Protein AF-A0A1F8S9A4-F1 (afdb_monomer_lite)

Radius of gyration: 26.79 Å; chains: 1; bounding box: 78×68×75 Å

pLDDT: mean 72.37, std 18.88, range [29.75, 97.44]

Secondary structure (DSSP, 8-state):
---PPP------HHHHHHHHHHHHHHHHHHHHHHHHHHS-----PPPP----------PPPPP-------------S--TTS-----SEETTEEEE-HHHHHHHHHHS-TT--EEEEEEEEEEEPPTT--TT-TTSS-TTS-EEEEEESS-----TTS------SEEEEEE-TT----HHHHTTSTTTTPPPEEEEEEEEE-TTPPP--SS-TT---EEEEEEEEEETTEE-----EE-TT--SPPPHHHHHHHHHHHHHHH-TTPEEEEEEEEEGGGHHHH-HHHHHHHHTS---SSEEEEEEEEE----TTT-TTSPPPPEEEEEEEETTT--EEEEEE------

Structure (mmCIF, N/CA/C/O backbone):
data_AF-A0A1F8S9A4-F1
#
_entry.id   AF-A0A1F8S9A4-F1
#
loop_
_atom_site.group_PDB
_atom_site.id
_atom_site.type_symbol
_atom_site.label_atom_id
_atom_site.label_alt_id
_atom_site.label_comp_id
_atom_site.label_asym_id
_atom_site.label_entity_id
_atom_site.label_seq_id
_atom_site.pdbx_PDB_ins_code
_atom_site.Cartn_x
_atom_site.Cartn_y
_atom_site.Cartn_z
_atom_site.occupancy
_atom_site.B_iso_or_equiv
_atom_site.auth_seq_id
_atom_site.auth_comp_id
_atom_site.auth_asym_id
_atom_site.auth_atom_id
_atom_site.pdbx_PDB_model_num
ATOM 1 N N . MET A 1 1 ? 1.752 -42.597 23.709 1.00 39.00 1 MET A N 1
ATOM 2 C CA . MET A 1 1 ? 0.341 -42.557 24.143 1.00 39.00 1 MET A CA 1
ATOM 3 C C . MET A 1 1 ? -0.166 -41.166 23.802 1.00 39.00 1 MET A C 1
ATOM 5 O O . MET A 1 1 ? 0.189 -40.224 24.492 1.00 39.00 1 MET A O 1
ATOM 9 N N . ILE A 1 2 ? -0.826 -41.025 22.653 1.00 38.81 2 ILE A N 1
ATOM 10 C CA . ILE A 1 2 ? -1.344 -39.743 22.159 1.00 38.81 2 ILE A CA 1
ATOM 11 C C . ILE A 1 2 ? -2.796 -39.675 22.622 1.00 38.81 2 ILE A C 1
ATOM 13 O O . ILE A 1 2 ? -3.579 -40.565 22.300 1.00 38.81 2 ILE A O 1
ATOM 17 N N . VAL A 1 3 ? -3.117 -38.682 23.447 1.00 52.66 3 VAL A N 1
ATOM 18 C CA . VAL A 1 3 ? -4.477 -38.433 23.930 1.00 52.66 3 VAL A CA 1
ATOM 19 C C . VAL A 1 3 ? -5.103 -37.415 22.984 1.00 52.66 3 VAL A C 1
ATOM 21 O O . VAL A 1 3 ? -4.641 -36.279 22.913 1.00 52.66 3 VAL A O 1
ATOM 24 N N . GLU A 1 4 ? -6.121 -37.830 22.233 1.00 55.50 4 GLU A N 1
ATOM 25 C CA . GLU A 1 4 ? -6.930 -36.915 21.425 1.00 55.50 4 GLU A CA 1
ATOM 26 C C . GLU A 1 4 ? -7.735 -35.976 22.342 1.00 55.50 4 GLU A C 1
ATOM 28 O O . GLU A 1 4 ? -8.366 -36.443 23.298 1.00 55.50 4 GLU A O 1
ATOM 33 N N . PRO A 1 5 ? -7.748 -34.656 22.085 1.00 64.94 5 PRO A N 1
ATOM 34 C CA . PRO A 1 5 ? -8.588 -33.741 22.841 1.00 64.94 5 PRO A CA 1
ATOM 35 C C . PRO A 1 5 ? -10.062 -33.929 22.458 1.00 64.94 5 PRO A C 1
ATOM 37 O O . PRO A 1 5 ? -10.462 -33.770 21.304 1.00 64.94 5 PRO A O 1
ATOM 40 N N . VAL A 1 6 ? -10.887 -34.237 23.459 1.00 57.69 6 VAL A N 1
ATOM 41 C CA . VAL A 1 6 ? -12.346 -34.327 23.329 1.00 57.69 6 VAL A CA 1
ATOM 42 C C . VAL A 1 6 ? -12.925 -32.925 23.066 1.00 57.69 6 VAL A C 1
ATOM 44 O O . VAL A 1 6 ? -12.688 -32.016 23.866 1.00 57.69 6 VAL A O 1
ATOM 47 N N . PRO A 1 7 ? -13.723 -32.715 22.000 1.00 55.47 7 PRO A N 1
ATOM 48 C CA . PRO A 1 7 ? -14.361 -31.427 21.734 1.00 55.47 7 PRO A CA 1
ATOM 49 C C . PRO A 1 7 ? -15.400 -31.082 22.815 1.00 55.47 7 PRO A C 1
ATOM 51 O O . PRO A 1 7 ? -16.428 -31.744 22.942 1.00 55.47 7 PRO A O 1
ATOM 54 N N . THR A 1 8 ? -15.176 -30.009 23.577 1.00 53.41 8 THR A N 1
ATOM 55 C CA . THR A 1 8 ? -16.002 -29.600 24.736 1.00 53.41 8 THR A CA 1
ATOM 56 C C . THR A 1 8 ? -17.190 -28.689 24.406 1.00 53.41 8 THR A C 1
ATOM 58 O O . THR A 1 8 ? -17.742 -28.045 25.297 1.00 53.41 8 THR A O 1
ATOM 61 N N . ARG A 1 9 ? -17.653 -28.622 23.151 1.00 49.44 9 ARG A N 1
ATOM 62 C CA . ARG A 1 9 ? -18.847 -27.826 22.810 1.00 49.44 9 ARG A CA 1
ATOM 63 C C . ARG A 1 9 ? -19.949 -28.680 22.179 1.00 49.44 9 ARG A C 1
ATOM 65 O O . ARG A 1 9 ? -19.888 -28.946 20.976 1.00 49.44 9 ARG A O 1
ATOM 72 N N . PRO A 1 10 ? -20.993 -29.073 22.936 1.00 48.62 10 PRO A N 1
ATOM 73 C CA . PRO A 1 10 ? -22.187 -29.653 22.338 1.00 48.62 10 PRO A CA 1
ATOM 74 C C . PRO A 1 10 ? -22.863 -28.606 21.441 1.00 48.62 10 PRO A C 1
ATOM 76 O O . PRO A 1 10 ? -23.237 -27.517 21.879 1.00 48.62 10 PRO A O 1
ATOM 79 N N . ARG A 1 11 ? -22.993 -28.924 20.150 1.00 52.97 11 ARG A N 1
ATOM 80 C CA . ARG A 1 11 ? -23.700 -28.087 19.172 1.00 52.97 11 ARG A CA 1
ATOM 81 C C . ARG A 1 11 ? -25.190 -28.083 19.521 1.00 52.97 11 ARG A C 1
ATOM 83 O O . ARG A 1 11 ? -25.836 -29.125 19.446 1.00 52.97 11 ARG A O 1
ATOM 90 N N . SER A 1 12 ? -25.730 -26.926 19.908 1.00 68.06 12 SER A N 1
ATOM 91 C CA . SER A 1 12 ? -27.143 -26.806 20.271 1.00 68.06 12 SER A CA 1
ATOM 92 C C . SER A 1 12 ? -28.053 -27.054 19.052 1.00 68.06 12 SER A C 1
ATOM 94 O O . SER A 1 12 ? -27.775 -26.546 17.960 1.00 68.06 12 SER A O 1
ATOM 96 N N . PRO A 1 13 ? -29.159 -27.808 19.203 1.00 62.41 13 PRO A N 1
ATOM 97 C CA . PRO A 1 13 ? -30.089 -28.097 18.104 1.00 62.41 13 PRO A CA 1
ATOM 98 C C . PRO A 1 13 ? -30.750 -26.827 17.539 1.00 62.41 13 PRO A C 1
ATOM 100 O O . PRO A 1 13 ? -31.063 -26.770 16.351 1.00 62.41 13 PRO A O 1
ATOM 103 N N . LEU A 1 14 ? -30.855 -25.766 18.348 1.00 61.94 14 LEU A N 1
ATOM 104 C CA . LEU A 1 14 ? -31.360 -24.451 17.939 1.00 61.94 14 LEU A CA 1
ATOM 105 C C . LEU A 1 14 ? -30.501 -23.780 16.852 1.00 61.94 14 LEU A C 1
ATOM 107 O O . LEU A 1 14 ? -31.047 -23.131 15.963 1.00 61.94 14 LEU A O 1
ATOM 111 N N . ARG A 1 15 ? -29.173 -23.984 16.847 1.00 62.38 15 ARG A N 1
ATOM 112 C CA . ARG A 1 15 ? -28.298 -23.429 15.795 1.00 62.38 15 ARG A CA 1
ATOM 113 C C . ARG A 1 15 ? -28.451 -24.139 14.448 1.00 62.38 15 ARG A C 1
ATOM 115 O O . ARG A 1 15 ? -28.243 -23.509 13.417 1.00 62.38 15 ARG A O 1
ATOM 122 N N . ARG A 1 16 ? -28.858 -25.417 14.430 1.00 61.94 16 ARG A N 1
ATOM 123 C CA . ARG A 1 16 ? -29.192 -26.109 13.170 1.00 61.94 16 ARG A CA 1
ATOM 124 C C . ARG A 1 16 ? -30.487 -25.574 12.563 1.00 61.94 16 ARG A C 1
ATOM 126 O O . ARG A 1 16 ? -30.529 -25.385 11.356 1.00 61.94 16 ARG A O 1
ATOM 133 N N . ALA A 1 17 ? -31.501 -25.279 13.377 1.00 60.12 17 ALA A N 1
ATOM 134 C CA . ALA A 1 17 ? -32.765 -24.728 12.882 1.00 60.12 17 ALA A CA 1
ATOM 135 C C . ALA A 1 17 ? -32.599 -23.312 12.290 1.00 60.12 17 ALA A C 1
ATOM 137 O O . ALA A 1 17 ? -33.158 -23.020 11.236 1.00 60.12 17 ALA A O 1
ATOM 138 N N . ALA A 1 18 ? -31.766 -22.465 12.909 1.00 65.69 18 ALA A N 1
ATOM 139 C CA . ALA A 1 18 ? -31.484 -21.117 12.406 1.00 65.69 18 ALA A CA 1
ATOM 140 C C . ALA A 1 18 ? -30.764 -21.119 11.041 1.00 65.69 18 ALA A C 1
ATOM 142 O O . ALA A 1 18 ? -31.089 -20.310 10.174 1.00 65.69 18 ALA A O 1
ATOM 143 N N . GLY A 1 19 ? -29.842 -22.063 10.812 1.00 59.03 19 GLY A N 1
ATOM 144 C CA . GLY A 1 19 ? -29.146 -22.193 9.525 1.00 59.03 19 GLY A CA 1
ATOM 145 C C . GLY A 1 19 ? -30.066 -22.585 8.362 1.00 59.03 19 GLY A C 1
ATOM 146 O O . GLY A 1 19 ? -29.859 -22.136 7.239 1.00 59.03 19 GLY A O 1
ATOM 147 N N . TRP A 1 20 ? -31.114 -23.369 8.631 1.00 62.72 20 TRP A N 1
ATOM 148 C CA . TRP A 1 20 ? -32.097 -23.753 7.612 1.00 62.72 20 TRP A CA 1
ATOM 149 C C . TRP A 1 20 ? -33.067 -22.618 7.265 1.00 62.72 20 TRP A C 1
ATOM 151 O O . TRP A 1 20 ? -33.407 -22.457 6.095 1.00 62.72 20 TRP A O 1
ATOM 161 N N . LEU A 1 21 ? -33.466 -21.791 8.240 1.00 56.22 21 LEU A N 1
ATOM 162 C CA . LEU A 1 21 ? -34.307 -20.619 7.962 1.00 56.22 21 LEU A CA 1
ATOM 163 C C . LEU A 1 21 ? -33.571 -19.557 7.125 1.00 56.22 21 LEU A C 1
ATOM 165 O O . LEU A 1 21 ? -34.185 -18.930 6.266 1.00 56.22 21 LEU A O 1
ATOM 169 N N . GLY A 1 22 ? -32.259 -19.389 7.335 1.00 56.84 22 GLY A N 1
ATOM 170 C CA . GLY A 1 22 ? -31.441 -18.424 6.593 1.00 56.84 22 GLY A CA 1
ATOM 171 C C . GLY A 1 22 ? -31.273 -18.747 5.102 1.00 56.84 22 GLY A C 1
ATOM 172 O O . GLY A 1 22 ? -31.227 -17.832 4.286 1.00 56.84 22 GLY A O 1
ATOM 173 N N . MET A 1 23 ? -31.246 -20.030 4.713 1.00 64.56 23 MET A N 1
ATOM 174 C CA . MET A 1 23 ? -31.087 -20.419 3.299 1.00 64.56 23 MET A CA 1
ATOM 175 C C . MET A 1 23 ? -32.374 -20.310 2.466 1.00 64.56 23 MET A C 1
ATOM 177 O O . MET A 1 23 ? -32.295 -20.214 1.244 1.00 64.56 23 MET A O 1
ATOM 181 N N . ALA A 1 24 ? -33.558 -20.324 3.088 1.00 59.31 24 ALA A N 1
ATOM 182 C CA . ALA A 1 24 ? -34.833 -20.336 2.361 1.00 59.31 24 ALA A CA 1
ATOM 183 C C . ALA A 1 24 ? -35.392 -18.934 2.046 1.00 59.31 24 ALA A C 1
ATOM 185 O O . ALA A 1 24 ? -36.248 -18.798 1.174 1.00 59.31 24 ALA A O 1
ATOM 186 N N . LEU A 1 25 ? -34.914 -17.887 2.727 1.00 62.00 25 LEU A N 1
ATOM 187 C CA . LEU A 1 25 ? -35.418 -16.516 2.572 1.00 62.00 25 LEU A CA 1
ATOM 188 C C . LEU A 1 25 ? -35.063 -15.847 1.219 1.00 62.00 25 LEU A C 1
ATOM 190 O O . LEU A 1 25 ? -35.948 -15.224 0.625 1.00 62.00 25 LEU A O 1
ATOM 194 N N . PRO A 1 26 ? -33.826 -15.976 0.686 1.00 65.19 26 PRO A N 1
ATOM 195 C CA . PRO A 1 26 ? -33.425 -15.309 -0.557 1.00 65.19 26 PRO A CA 1
ATOM 196 C C . PRO A 1 26 ? -34.244 -15.695 -1.805 1.00 65.19 26 PRO A C 1
ATOM 198 O O . PRO A 1 26 ? -34.657 -14.789 -2.531 1.00 65.19 26 PRO A O 1
ATOM 201 N N . PRO A 1 27 ? -34.553 -16.984 -2.078 1.00 66.38 27 PRO A N 1
ATOM 202 C CA . PRO A 1 27 ? -35.324 -17.334 -3.271 1.00 66.38 27 PRO A CA 1
ATOM 203 C C . PRO A 1 27 ? -36.781 -16.854 -3.202 1.00 66.38 27 PRO A C 1
ATOM 205 O O . PRO A 1 27 ? -37.353 -16.510 -4.233 1.00 66.38 27 PRO A O 1
ATOM 208 N N . VAL A 1 28 ? -37.382 -16.762 -2.008 1.00 70.81 28 VAL A N 1
ATOM 209 C CA . VAL A 1 28 ? -38.769 -16.287 -1.841 1.00 70.81 28 VAL A CA 1
ATOM 210 C C . VAL A 1 28 ? -38.884 -14.787 -2.125 1.00 70.81 28 VAL A C 1
ATOM 212 O O . VAL A 1 28 ? -39.809 -14.360 -2.817 1.00 70.81 28 VAL A O 1
ATOM 215 N N . LEU A 1 29 ? -37.919 -13.987 -1.659 1.00 72.06 29 LEU A N 1
ATOM 216 C CA . LEU A 1 29 ? -37.857 -12.554 -1.963 1.00 72.06 29 LEU A CA 1
ATOM 217 C C . LEU A 1 29 ? -37.641 -12.296 -3.460 1.00 72.06 29 LEU A C 1
ATOM 219 O O . LEU A 1 29 ? -38.289 -11.420 -4.032 1.00 72.06 29 LEU A O 1
ATOM 223 N N . LEU A 1 30 ? -36.794 -13.099 -4.110 1.00 72.69 30 LEU A N 1
ATOM 224 C CA . LEU A 1 30 ? -36.511 -12.963 -5.539 1.00 72.69 30 LEU A CA 1
ATOM 225 C C . LEU A 1 30 ? -37.754 -13.246 -6.405 1.00 72.69 30 LEU A C 1
ATOM 227 O O . LEU A 1 30 ? -38.022 -12.512 -7.354 1.00 72.69 30 LEU A O 1
ATOM 231 N N . VAL A 1 31 ? -38.571 -14.241 -6.035 1.00 75.00 31 VAL A N 1
ATOM 232 C CA . VAL A 1 31 ? -39.854 -14.526 -6.709 1.00 75.00 31 VAL A CA 1
ATOM 233 C C . VAL A 1 31 ? -40.857 -13.379 -6.527 1.00 75.00 31 VAL A C 1
ATOM 235 O O . VAL A 1 31 ? -41.549 -13.017 -7.479 1.00 75.00 31 VAL A O 1
ATOM 238 N N . GLY A 1 32 ? -40.909 -12.760 -5.342 1.00 70.25 32 GLY A N 1
ATOM 239 C CA . GLY A 1 32 ? -41.792 -11.619 -5.075 1.00 70.25 32 GLY A CA 1
ATOM 240 C C . GLY A 1 32 ? -41.474 -10.385 -5.928 1.00 70.25 32 GLY A C 1
ATOM 241 O O . GLY A 1 32 ? -42.383 -9.760 -6.475 1.00 70.25 32 GLY A O 1
ATOM 242 N N . VAL A 1 33 ? -40.187 -10.064 -6.101 1.00 72.00 33 VAL A N 1
ATOM 243 C CA . VAL A 1 33 ? -39.742 -8.903 -6.894 1.00 72.00 33 VAL A CA 1
ATOM 244 C C . VAL A 1 33 ? -40.016 -9.100 -8.389 1.00 72.00 33 VAL A C 1
ATOM 246 O O . VAL A 1 33 ? -40.493 -8.181 -9.054 1.00 72.00 33 VAL A O 1
ATOM 249 N N . VAL A 1 34 ? -39.788 -10.307 -8.918 1.00 71.44 34 VAL A N 1
ATOM 250 C CA . VAL A 1 34 ? -40.064 -10.616 -10.332 1.00 71.44 34 VAL A CA 1
ATOM 251 C C . VAL A 1 34 ? -41.565 -10.565 -10.630 1.00 71.44 34 VAL A C 1
ATOM 253 O O . VAL A 1 34 ? -41.968 -10.010 -11.651 1.00 71.44 34 VAL A O 1
ATOM 256 N N . ALA A 1 35 ? -42.409 -11.068 -9.724 1.00 65.94 35 ALA A N 1
ATOM 257 C CA . ALA A 1 35 ? -43.861 -11.007 -9.887 1.00 65.94 35 ALA A CA 1
ATOM 258 C C . ALA A 1 35 ? -44.395 -9.560 -9.881 1.00 65.94 35 ALA A C 1
ATOM 260 O O . ALA A 1 35 ? -45.281 -9.229 -10.670 1.00 65.94 35 ALA A O 1
ATOM 261 N N . ALA A 1 36 ? -43.829 -8.680 -9.048 1.00 66.38 36 ALA A N 1
ATOM 262 C CA . ALA A 1 36 ? -44.219 -7.270 -8.993 1.00 66.38 36 ALA A CA 1
ATOM 263 C C . ALA A 1 36 ? -43.791 -6.476 -10.246 1.00 66.38 36 ALA A C 1
ATOM 265 O O . ALA A 1 36 ? -44.515 -5.582 -10.682 1.00 66.38 36 ALA A O 1
ATOM 266 N N . GLY A 1 37 ? -42.657 -6.825 -10.866 1.00 59.91 37 GLY A N 1
ATOM 267 C CA . GLY A 1 37 ? -42.156 -6.154 -12.073 1.00 59.91 37 GLY A CA 1
ATOM 268 C C . GLY A 1 37 ? -42.966 -6.428 -13.348 1.00 59.91 37 GLY A C 1
ATOM 269 O O . GLY A 1 37 ? -42.982 -5.596 -14.251 1.00 59.91 37 GLY A O 1
ATOM 270 N N . ILE A 1 38 ? -43.671 -7.562 -13.423 1.00 66.88 38 ILE A N 1
ATOM 271 C CA . ILE A 1 38 ? -44.448 -7.960 -14.614 1.00 66.88 38 ILE A CA 1
ATOM 272 C C . ILE A 1 38 ? -45.822 -7.263 -14.669 1.00 66.88 38 ILE A C 1
ATOM 274 O O . ILE A 1 38 ? -46.401 -7.123 -15.744 1.00 66.88 38 ILE A O 1
ATOM 278 N N . LEU A 1 39 ? -46.342 -6.780 -13.536 1.00 58.69 39 LEU A N 1
ATOM 279 C CA . LEU A 1 39 ? -47.726 -6.297 -13.425 1.00 58.69 39 LEU A CA 1
ATOM 280 C C . LEU A 1 39 ? -47.898 -4.768 -13.469 1.00 58.69 39 LEU A C 1
ATOM 282 O O . LEU A 1 39 ? -49.028 -4.295 -13.382 1.00 58.69 39 LEU A O 1
ATOM 286 N N . GLY A 1 40 ? -46.829 -3.979 -13.617 1.00 43.91 40 GLY A N 1
ATOM 287 C CA . GLY A 1 40 ? -46.904 -2.531 -13.391 1.00 43.91 40 GLY A CA 1
ATOM 288 C C . GLY A 1 40 ? -46.251 -1.649 -14.449 1.00 43.91 40 GLY A C 1
ATOM 289 O O . GLY A 1 40 ? -45.212 -1.061 -14.173 1.00 43.91 40 GLY A O 1
ATOM 290 N N . ARG A 1 41 ? -46.893 -1.452 -15.607 1.00 47.19 41 ARG A N 1
ATOM 291 C CA . ARG A 1 41 ? -46.765 -0.188 -16.362 1.00 47.19 41 ARG A CA 1
ATOM 292 C C . ARG A 1 41 ? -48.106 0.216 -16.990 1.00 47.19 41 ARG A C 1
ATOM 294 O O . ARG A 1 41 ? -48.577 -0.492 -17.879 1.00 47.19 41 ARG A O 1
ATOM 301 N N . PRO A 1 42 ? -48.716 1.340 -16.569 1.00 47.47 42 PRO A N 1
ATOM 302 C CA . PRO A 1 42 ? -49.770 1.988 -17.337 1.00 47.47 42 PRO A CA 1
ATOM 303 C C . PRO A 1 42 ? -49.161 2.664 -18.573 1.00 47.47 42 PRO A C 1
ATOM 305 O O . PRO A 1 42 ? -48.054 3.199 -18.515 1.00 47.47 42 PRO A O 1
ATOM 308 N N . ALA A 1 43 ? -49.880 2.611 -19.692 1.00 49.34 43 ALA A N 1
ATOM 309 C CA . ALA A 1 43 ? -49.519 3.293 -20.928 1.00 49.34 43 ALA A CA 1
ATOM 310 C C . ALA A 1 43 ? -49.671 4.812 -20.756 1.00 49.34 43 ALA A C 1
ATOM 312 O O . ALA A 1 43 ? -50.712 5.272 -20.292 1.00 49.34 43 ALA A O 1
ATOM 313 N N . GLU A 1 44 ? -48.640 5.568 -21.131 1.00 46.53 44 GLU A N 1
ATOM 314 C CA . GLU A 1 44 ? -48.639 7.030 -21.085 1.00 46.53 44 GLU A CA 1
ATOM 315 C C . GLU A 1 44 ? -48.802 7.603 -22.500 1.00 46.53 44 GLU A C 1
ATOM 317 O O . GLU A 1 44 ? -48.210 7.117 -23.470 1.00 46.53 44 GLU A O 1
ATOM 322 N N . ASP A 1 45 ? -49.686 8.594 -22.592 1.00 43.09 45 ASP A N 1
ATOM 323 C CA . ASP A 1 45 ? -50.272 9.146 -23.806 1.00 43.09 45 ASP A CA 1
ATOM 324 C C . ASP A 1 45 ? -49.310 9.976 -24.667 1.00 43.09 45 ASP A C 1
ATOM 326 O O . ASP A 1 45 ? -48.407 10.676 -24.211 1.00 43.09 45 ASP A O 1
ATOM 330 N N . LYS A 1 46 ? -49.589 9.933 -25.969 1.00 46.12 46 LYS A N 1
ATOM 331 C CA . LYS A 1 46 ? -48.897 10.625 -27.058 1.00 46.12 46 LYS A CA 1
ATOM 332 C C . LYS A 1 46 ? -49.554 11.983 -27.353 1.00 46.12 46 LYS A C 1
ATOM 334 O O . LYS A 1 46 ? -50.759 11.998 -27.599 1.00 46.12 46 LYS A O 1
ATOM 339 N N . PRO A 1 47 ? -48.798 13.085 -27.523 1.00 46.62 47 PRO A N 1
ATOM 340 C CA . PRO A 1 47 ? -49.284 14.255 -28.252 1.00 46.62 47 PRO A CA 1
ATOM 341 C C . PRO A 1 47 ? -48.758 14.309 -29.692 1.00 46.62 47 PRO A C 1
ATOM 343 O O . PRO A 1 47 ? -47.660 13.851 -30.016 1.00 46.62 47 PRO A O 1
ATOM 346 N N . ALA A 1 48 ? -49.589 14.879 -30.562 1.00 37.88 48 ALA A N 1
ATOM 347 C CA . ALA A 1 48 ? -49.426 14.958 -32.005 1.00 37.88 48 ALA A CA 1
ATOM 348 C C . ALA A 1 48 ? -48.812 16.289 -32.494 1.00 37.88 48 ALA A C 1
ATOM 350 O O . ALA A 1 48 ? -49.135 17.354 -31.987 1.00 37.88 48 ALA A O 1
ATOM 351 N N . ALA A 1 49 ? -47.989 16.153 -33.541 1.00 42.28 49 ALA A N 1
ATOM 352 C CA . ALA A 1 49 ? -47.848 16.958 -34.765 1.00 42.28 49 ALA A CA 1
ATOM 353 C C . ALA A 1 49 ? -47.776 18.507 -34.740 1.00 42.28 49 ALA A C 1
ATOM 355 O O . ALA A 1 49 ? -48.731 19.202 -34.413 1.00 42.28 49 ALA A O 1
ATOM 356 N N . GLY A 1 50 ? -46.698 19.020 -35.354 1.00 32.88 50 GLY A N 1
ATOM 357 C CA . GLY A 1 50 ? -46.611 20.318 -36.038 1.00 32.88 50 GLY A CA 1
ATOM 358 C C . GLY A 1 50 ? -45.580 20.238 -37.179 1.00 32.88 50 GLY A C 1
ATOM 359 O O . GLY A 1 50 ? -44.512 19.664 -36.996 1.00 32.88 50 GLY A O 1
ATOM 360 N N . ALA A 1 51 ? -45.942 20.714 -38.373 1.00 37.16 51 ALA A N 1
ATOM 361 C CA . ALA A 1 51 ? -45.431 20.280 -39.680 1.00 37.16 51 ALA A CA 1
ATOM 362 C C . ALA A 1 51 ? -44.324 21.144 -40.346 1.00 37.16 51 ALA A C 1
ATOM 364 O O . ALA A 1 51 ? -44.380 22.364 -40.267 1.00 37.16 51 ALA A O 1
ATOM 365 N N . ALA A 1 52 ? -43.451 20.447 -41.107 1.00 40.16 52 ALA A N 1
ATOM 366 C CA . ALA A 1 52 ? -42.912 20.700 -42.473 1.00 40.16 52 ALA A CA 1
ATOM 367 C C . ALA A 1 52 ? -42.036 21.957 -42.762 1.00 40.16 52 ALA A C 1
ATOM 369 O O . ALA A 1 52 ? -42.333 23.050 -42.309 1.00 40.16 52 ALA A O 1
ATOM 370 N N . THR A 1 53 ? -40.962 21.941 -43.581 1.00 38.53 53 THR A N 1
ATOM 371 C CA . THR A 1 53 ? -40.729 21.288 -44.905 1.00 38.53 53 THR A CA 1
ATOM 372 C C . THR A 1 53 ? -39.191 21.238 -45.250 1.00 38.53 53 THR A C 1
ATOM 374 O O . THR A 1 53 ? -38.404 21.513 -44.351 1.00 38.53 53 THR A O 1
ATOM 377 N N . PRO A 1 54 ? -38.685 20.850 -46.457 1.00 46.81 54 PRO A N 1
ATOM 378 C CA . PRO A 1 54 ? -37.878 19.637 -46.663 1.00 46.81 54 PRO A CA 1
ATOM 379 C C . PRO A 1 54 ? -36.428 19.870 -47.162 1.00 46.81 54 PRO A C 1
ATOM 381 O O . PRO A 1 54 ? -36.105 20.907 -47.738 1.00 46.81 54 PRO A O 1
ATOM 384 N N . GLY A 1 55 ? -35.568 18.848 -47.078 1.00 29.75 55 GLY A N 1
ATOM 385 C CA . GLY A 1 55 ? -34.305 18.862 -47.821 1.00 29.75 55 GLY A CA 1
ATOM 386 C C . GLY A 1 55 ? -33.399 17.651 -47.608 1.00 29.75 55 GLY A C 1
ATOM 387 O O . GLY A 1 55 ? -32.831 17.491 -46.539 1.00 29.75 55 GLY A O 1
ATOM 388 N N . ALA A 1 56 ? -33.215 16.893 -48.691 1.00 34.12 56 ALA A N 1
ATOM 389 C CA . ALA A 1 56 ? -32.134 15.944 -48.976 1.00 34.12 56 ALA A CA 1
ATOM 390 C C . ALA A 1 56 ? -32.098 14.599 -48.220 1.00 34.12 56 ALA A C 1
ATOM 392 O O . ALA A 1 56 ? -31.932 14.494 -47.010 1.00 34.12 56 ALA A O 1
ATOM 393 N N . ALA A 1 57 ? -32.213 13.548 -49.031 1.00 38.31 57 ALA A N 1
ATOM 394 C CA . ALA A 1 57 ? -32.151 12.147 -48.674 1.00 38.31 57 ALA A CA 1
ATOM 395 C C . ALA A 1 57 ? -30.712 11.676 -48.407 1.00 38.31 57 ALA A C 1
ATOM 397 O O . ALA A 1 57 ? -29.822 11.896 -49.226 1.00 38.31 57 ALA A O 1
ATOM 398 N N . ALA A 1 58 ? -30.532 10.929 -47.321 1.00 36.28 58 ALA A N 1
ATOM 399 C CA . ALA A 1 58 ? -29.493 9.917 -47.184 1.00 36.28 58 ALA A CA 1
ATOM 400 C C . ALA A 1 58 ? -30.053 8.781 -46.316 1.00 36.28 58 ALA A C 1
ATOM 402 O O . ALA A 1 58 ? -30.496 9.000 -45.189 1.00 36.28 58 ALA A O 1
ATOM 403 N N . SER A 1 59 ? -30.101 7.578 -46.880 1.00 34.72 59 SER A N 1
ATOM 404 C CA . SER A 1 59 ? -30.585 6.366 -46.225 1.00 34.72 59 SER A CA 1
ATOM 405 C C . SER A 1 59 ? -29.670 5.964 -45.062 1.00 34.72 59 SER A C 1
ATOM 407 O O . SER A 1 59 ? -28.476 5.756 -45.264 1.00 34.72 59 SER A O 1
ATOM 409 N N . LEU A 1 60 ? -30.239 5.797 -43.867 1.00 33.72 60 LEU A N 1
ATOM 410 C CA . LEU A 1 60 ? -29.627 5.102 -42.730 1.00 33.72 60 LEU A CA 1
ATOM 411 C C . LEU A 1 60 ? -30.224 3.686 -42.616 1.00 33.72 60 LEU A C 1
ATOM 413 O O . LEU A 1 60 ? -31.436 3.538 -42.792 1.00 33.72 60 LEU A O 1
ATOM 417 N N . PRO A 1 61 ? -29.428 2.650 -42.296 1.00 36.53 61 PRO A N 1
ATOM 418 C CA . PRO A 1 61 ? -29.948 1.364 -41.851 1.00 36.53 61 PRO A CA 1
ATOM 419 C C . PRO A 1 61 ? -30.338 1.393 -40.358 1.00 36.53 61 PRO A C 1
ATOM 421 O O . PRO A 1 61 ? -29.912 2.257 -39.594 1.00 36.53 61 PRO A O 1
ATOM 424 N N . ALA A 1 62 ? -31.193 0.442 -39.979 1.00 39.22 62 ALA A N 1
ATOM 425 C CA . ALA A 1 62 ? -31.880 0.301 -38.693 1.00 39.22 62 ALA A CA 1
ATOM 426 C C . ALA A 1 62 ? -30.963 0.185 -37.448 1.00 39.22 62 ALA A C 1
ATOM 428 O O . ALA A 1 62 ? -29.833 -0.291 -37.563 1.00 39.22 62 ALA A O 1
ATOM 429 N N . PRO A 1 63 ? -31.461 0.531 -36.239 1.00 34.91 63 PRO A N 1
ATOM 430 C CA . PRO A 1 63 ? -30.724 0.369 -34.992 1.00 34.91 63 PRO A CA 1
ATOM 431 C C . PRO A 1 63 ? -30.818 -1.080 -34.497 1.00 34.91 63 PRO A C 1
ATOM 433 O O . PRO A 1 63 ? -31.895 -1.574 -34.163 1.00 34.91 63 PRO A O 1
ATOM 436 N N . GLY A 1 64 ? -29.676 -1.759 -34.446 1.00 32.88 64 GLY A N 1
ATOM 437 C CA . GLY A 1 64 ? -29.515 -3.056 -33.800 1.00 32.88 64 GLY A CA 1
ATOM 438 C C . GLY A 1 64 ? -28.649 -2.925 -32.551 1.00 32.88 64 GLY A C 1
ATOM 439 O O . GLY A 1 64 ? -27.508 -2.499 -32.655 1.00 32.88 64 GLY A O 1
ATOM 440 N N . ALA A 1 65 ? -29.232 -3.323 -31.419 1.00 32.22 65 ALA A N 1
ATOM 441 C CA . ALA A 1 65 ? -28.619 -3.769 -30.166 1.00 32.22 65 ALA A CA 1
ATOM 442 C C . ALA A 1 65 ? -27.592 -2.860 -29.454 1.00 32.22 65 ALA A C 1
ATOM 444 O O . ALA A 1 65 ? -26.480 -2.620 -29.912 1.00 32.22 65 ALA A O 1
ATOM 445 N N . SER A 1 66 ? -27.970 -2.467 -28.233 1.00 42.12 66 SER A N 1
ATOM 446 C CA . SER A 1 66 ? -27.073 -2.044 -27.159 1.00 42.12 66 SER A CA 1
ATOM 447 C C . SER A 1 66 ? -25.888 -2.995 -26.998 1.00 42.12 66 SER A C 1
ATOM 449 O O . SER A 1 66 ? -26.073 -4.184 -26.744 1.00 42.12 66 SER A O 1
ATOM 451 N N . THR A 1 67 ? -24.689 -2.424 -27.023 1.00 31.47 67 THR A N 1
ATOM 452 C CA . THR A 1 67 ? -23.497 -2.986 -26.383 1.00 31.47 67 THR A CA 1
ATOM 453 C C . THR A 1 67 ? -23.020 -1.975 -25.348 1.00 31.47 67 THR A C 1
ATOM 455 O O . THR A 1 67 ? -22.974 -0.775 -25.617 1.00 31.47 67 THR A O 1
ATOM 458 N N . GLU A 1 68 ? -22.763 -2.482 -24.149 1.00 37.56 68 GLU A N 1
ATOM 459 C CA . GLU A 1 68 ? -22.290 -1.782 -22.956 1.00 37.56 68 GLU A CA 1
ATOM 460 C C . GLU A 1 68 ? -20.996 -0.980 -23.208 1.00 37.56 68 GLU A C 1
ATOM 462 O O . GLU A 1 68 ? -20.234 -1.308 -24.124 1.00 37.56 68 GLU A O 1
ATOM 467 N N . PRO A 1 69 ? -20.709 0.067 -22.410 1.00 31.89 69 PRO A N 1
ATOM 468 C CA . PRO A 1 69 ? -19.482 0.835 -22.560 1.00 31.89 69 PRO A CA 1
ATOM 469 C C . PRO A 1 69 ? -18.273 -0.008 -22.135 1.00 31.89 69 PRO A C 1
ATOM 471 O O . PRO A 1 69 ? -18.064 -0.289 -20.957 1.00 31.89 69 PRO A O 1
ATOM 474 N N . ILE A 1 70 ? -17.454 -0.390 -23.114 1.00 36.75 70 ILE A N 1
ATOM 475 C CA . ILE A 1 70 ? -16.113 -0.928 -22.891 1.00 36.75 70 ILE A CA 1
ATOM 476 C C . ILE A 1 70 ? -15.255 0.212 -22.335 1.00 36.75 70 ILE A C 1
ATOM 478 O O . ILE A 1 70 ? -15.063 1.231 -22.999 1.00 36.75 70 ILE A O 1
ATOM 482 N N . ALA A 1 71 ? -14.739 0.037 -21.119 1.00 36.59 71 ALA A N 1
ATOM 483 C CA . ALA A 1 71 ? -13.711 0.901 -20.560 1.00 36.59 71 ALA A CA 1
ATOM 484 C C . ALA A 1 71 ? -12.477 0.873 -21.476 1.00 36.59 71 ALA A C 1
ATOM 486 O O . ALA A 1 71 ? -11.809 -0.151 -21.621 1.00 36.59 71 ALA A O 1
ATOM 487 N N . THR A 1 72 ? -12.184 1.998 -22.120 1.00 32.59 72 THR A N 1
ATOM 488 C CA . THR A 1 72 ? -10.964 2.206 -22.901 1.00 32.59 72 THR A CA 1
ATOM 489 C C . THR A 1 72 ? -9.748 2.140 -21.982 1.00 32.59 72 THR A C 1
ATOM 491 O O . THR A 1 72 ? -9.499 3.050 -21.197 1.00 32.59 72 THR A O 1
ATOM 494 N N . THR A 1 73 ? -8.988 1.048 -22.075 1.00 42.62 73 THR A N 1
ATOM 495 C CA . THR A 1 73 ? -7.636 0.940 -21.517 1.00 42.62 73 THR A CA 1
ATOM 496 C C . THR A 1 73 ? -6.692 1.743 -22.414 1.00 42.62 73 THR A C 1
ATOM 498 O O . THR A 1 73 ? -6.362 1.314 -23.517 1.00 42.62 73 THR A O 1
ATOM 501 N N . GLU A 1 74 ? -6.305 2.940 -21.982 1.00 40.19 74 GLU A N 1
ATOM 502 C CA . GLU A 1 74 ? -5.312 3.762 -22.680 1.00 40.19 74 GLU A CA 1
ATOM 503 C C . GLU A 1 74 ? -3.906 3.206 -22.392 1.00 40.19 74 GLU A C 1
ATOM 505 O O . GLU A 1 74 ? -3.533 3.003 -21.234 1.00 40.19 74 GLU A O 1
ATOM 510 N N . ALA A 1 75 ? -3.154 2.885 -23.448 1.00 40.38 75 ALA A N 1
ATOM 511 C CA . ALA A 1 75 ? -1.864 2.208 -23.354 1.00 40.38 75 ALA A CA 1
ATOM 512 C C . ALA A 1 75 ? -0.821 3.063 -22.610 1.00 40.38 75 ALA A C 1
ATOM 514 O O . ALA A 1 75 ? -0.598 4.226 -22.945 1.00 40.38 75 ALA A O 1
ATOM 515 N N . GLY A 1 76 ? -0.186 2.461 -21.599 1.00 46.47 76 GLY A N 1
ATOM 516 C CA . GLY A 1 76 ? 0.867 3.073 -20.791 1.00 46.47 76 GLY A CA 1
ATOM 517 C C . GLY A 1 76 ? 2.209 3.235 -21.487 1.00 46.47 76 GLY A C 1
ATOM 518 O O . GLY A 1 76 ? 2.312 2.961 -22.684 1.00 46.47 76 GLY A O 1
ATOM 519 N N . PRO A 1 77 ? 3.235 3.730 -20.760 1.00 46.31 77 PRO A N 1
ATOM 520 C CA . PRO A 1 77 ? 4.574 3.916 -21.309 1.00 46.31 77 PRO A CA 1
ATOM 521 C C . PRO A 1 77 ? 5.001 2.640 -22.035 1.00 46.31 77 PRO A C 1
ATOM 523 O O . PRO A 1 77 ? 5.090 1.566 -21.438 1.00 46.31 77 PRO A O 1
ATOM 526 N N . ALA A 1 78 ? 5.169 2.761 -23.353 1.00 43.53 78 ALA A N 1
ATOM 527 C CA . ALA A 1 78 ? 5.363 1.625 -24.233 1.00 43.53 78 ALA A CA 1
ATOM 528 C C . ALA A 1 78 ? 6.667 0.906 -23.873 1.00 43.53 78 ALA A C 1
ATOM 530 O O . ALA A 1 78 ? 7.750 1.489 -23.943 1.00 43.53 78 ALA A O 1
ATOM 531 N N . ALA A 1 79 ? 6.562 -0.372 -23.510 1.00 47.22 79 ALA A N 1
ATOM 532 C CA . ALA A 1 79 ? 7.714 -1.253 -23.444 1.00 47.22 79 ALA A CA 1
ATOM 533 C C . ALA A 1 79 ? 8.265 -1.398 -24.868 1.00 47.22 79 ALA A C 1
ATOM 535 O O . ALA A 1 79 ? 7.617 -1.991 -25.729 1.00 47.22 79 ALA A O 1
ATOM 536 N N . ALA A 1 80 ? 9.445 -0.835 -25.123 1.00 47.72 80 ALA A N 1
ATOM 537 C CA . ALA A 1 80 ? 10.068 -0.868 -26.444 1.00 47.72 80 ALA A CA 1
ATOM 538 C C . ALA A 1 80 ? 10.395 -2.297 -26.935 1.00 47.72 80 ALA A C 1
ATOM 540 O O . ALA A 1 80 ? 10.601 -2.474 -28.126 1.00 47.72 80 ALA A O 1
ATOM 541 N N . ASP A 1 81 ? 10.366 -3.314 -26.064 1.00 53.34 81 ASP A N 1
ATOM 542 C CA . ASP A 1 81 ? 10.811 -4.679 -26.374 1.00 53.34 81 ASP A CA 1
ATOM 543 C C . ASP A 1 81 ? 9.944 -5.761 -25.695 1.00 53.34 81 ASP A C 1
ATOM 545 O O . ASP A 1 81 ? 10.412 -6.499 -24.831 1.00 53.34 81 ASP A O 1
ATOM 549 N N . GLY A 1 82 ? 8.651 -5.855 -26.032 1.00 63.22 82 GLY A N 1
ATOM 550 C CA . GLY A 1 82 ? 7.812 -7.007 -25.638 1.00 63.22 82 GLY A CA 1
ATOM 551 C C . GLY A 1 82 ? 7.615 -7.223 -24.126 1.00 63.22 82 GLY A C 1
ATOM 552 O O . GLY A 1 82 ? 7.222 -8.311 -23.710 1.00 63.22 82 GLY A O 1
ATOM 553 N N . GLY A 1 83 ? 7.898 -6.207 -23.306 1.00 68.06 83 GLY A N 1
ATOM 554 C CA . GLY A 1 83 ? 7.662 -6.220 -21.863 1.00 68.06 83 GLY A CA 1
ATOM 555 C C . GLY A 1 83 ? 6.170 -6.165 -21.492 1.00 68.06 83 GLY A C 1
ATOM 556 O O . GLY A 1 83 ? 5.314 -5.988 -22.363 1.00 68.06 83 GLY A O 1
ATOM 557 N N . PRO A 1 84 ? 5.837 -6.298 -20.197 1.00 80.31 84 PRO A N 1
ATOM 558 C CA . PRO A 1 84 ? 4.464 -6.211 -19.722 1.00 80.31 84 PRO A CA 1
ATOM 559 C C . PRO A 1 84 ? 3.874 -4.829 -20.021 1.00 80.31 84 PRO A C 1
ATOM 561 O O . PRO A 1 84 ? 4.538 -3.800 -19.878 1.00 80.31 84 PRO A O 1
ATOM 564 N N . ALA A 1 85 ? 2.598 -4.807 -20.403 1.00 87.69 85 ALA A N 1
ATOM 565 C CA . ALA A 1 85 ? 1.843 -3.573 -20.560 1.00 87.69 85 ALA A CA 1
ATOM 566 C C . ALA A 1 85 ? 1.474 -3.024 -19.174 1.00 87.69 85 ALA A C 1
ATOM 568 O O . ALA A 1 85 ? 0.477 -3.428 -18.574 1.00 87.69 85 ALA A O 1
ATOM 569 N N . TRP A 1 86 ? 2.308 -2.128 -18.649 1.00 92.19 86 TRP A N 1
ATOM 570 C CA . TRP A 1 86 ? 2.040 -1.444 -17.387 1.00 92.19 86 TRP A CA 1
ATOM 571 C C . TRP A 1 86 ? 0.783 -0.572 -17.492 1.00 92.19 86 TRP A C 1
ATOM 573 O O . TRP A 1 86 ? 0.587 0.090 -18.519 1.00 92.19 86 TRP A O 1
ATOM 583 N N . PRO A 1 87 ? -0.049 -0.496 -16.439 1.00 94.62 87 PRO A N 1
ATOM 584 C CA . PRO A 1 87 ? -1.102 0.508 -16.394 1.00 94.62 87 PRO A CA 1
ATOM 585 C C . PRO A 1 87 ? -0.491 1.920 -16.363 1.00 94.62 87 PRO A C 1
ATOM 587 O O . PRO A 1 87 ? 0.587 2.132 -15.809 1.00 94.62 87 PRO A O 1
ATOM 590 N N . THR A 1 88 ? -1.186 2.904 -16.939 1.00 92.50 88 THR A N 1
ATOM 591 C CA . THR A 1 88 ? -0.822 4.334 -16.844 1.00 92.50 88 THR A CA 1
ATOM 592 C C . THR A 1 88 ? -1.079 4.912 -15.457 1.00 92.50 88 THR A C 1
ATOM 594 O O . THR A 1 88 ? -0.392 5.844 -15.035 1.00 92.50 88 THR A O 1
ATOM 597 N N . VAL A 1 89 ? -2.081 4.372 -14.762 1.00 91.38 89 VAL A N 1
ATOM 598 C CA . VAL A 1 89 ? -2.565 4.833 -13.462 1.00 91.38 89 VAL A CA 1
ATOM 599 C C . VAL A 1 89 ? -2.764 3.632 -12.541 1.00 91.38 89 VAL A C 1
ATOM 601 O O . VAL A 1 89 ? -3.320 2.615 -12.952 1.00 91.38 89 VAL A O 1
ATOM 604 N N . ALA A 1 90 ? -2.327 3.754 -11.291 1.00 92.00 90 ALA A N 1
ATOM 605 C CA . ALA A 1 90 ? -2.571 2.784 -10.230 1.00 92.00 90 ALA A CA 1
ATOM 606 C C . ALA A 1 90 ? -2.790 3.530 -8.910 1.00 92.00 90 ALA A C 1
ATOM 608 O O . ALA A 1 90 ? -2.021 4.437 -8.600 1.00 92.00 90 ALA A O 1
ATOM 609 N N . ALA A 1 91 ? -3.827 3.160 -8.150 1.00 88.81 91 ALA A N 1
ATOM 610 C CA . ALA A 1 91 ? -4.223 3.866 -6.924 1.00 88.81 91 ALA A CA 1
ATOM 611 C C . ALA A 1 91 ? -4.395 5.387 -7.123 1.00 88.81 91 ALA A C 1
ATOM 613 O O . ALA A 1 91 ? -3.907 6.182 -6.324 1.00 88.81 91 ALA A O 1
ATOM 614 N N . ASP A 1 92 ? -5.003 5.782 -8.249 1.00 87.38 92 ASP A N 1
ATOM 615 C CA . ASP A 1 92 ? -5.175 7.183 -8.672 1.00 87.38 92 ASP A CA 1
ATOM 616 C C . ASP A 1 92 ? -3.862 7.976 -8.850 1.00 87.38 92 ASP A C 1
ATOM 618 O O . ASP A 1 92 ? -3.856 9.200 -8.986 1.00 87.38 92 ASP A O 1
ATOM 622 N N . LEU A 1 93 ? -2.724 7.281 -8.910 1.00 89.06 93 LEU A N 1
ATOM 623 C CA . LEU A 1 93 ? -1.410 7.854 -9.164 1.00 89.06 93 LEU A CA 1
ATOM 624 C C . LEU A 1 93 ? -0.928 7.486 -10.563 1.00 89.06 93 LEU A C 1
ATOM 626 O O . LEU A 1 93 ? -1.026 6.339 -10.994 1.00 89.06 93 LEU A O 1
ATOM 630 N N . ALA A 1 94 ? -0.321 8.452 -11.251 1.00 91.44 94 ALA A N 1
ATOM 631 C CA . ALA A 1 94 ? 0.397 8.176 -12.489 1.00 91.44 94 ALA A CA 1
ATOM 632 C C . ALA A 1 94 ? 1.570 7.222 -12.217 1.00 91.44 94 ALA A C 1
ATOM 634 O O . ALA A 1 94 ? 2.436 7.525 -11.389 1.00 91.44 94 ALA A O 1
ATOM 635 N N . VAL A 1 95 ? 1.610 6.109 -12.947 1.00 94.44 95 VAL A N 1
ATOM 636 C CA . VAL A 1 95 ? 2.651 5.087 -12.826 1.00 94.44 95 VAL A CA 1
ATOM 637 C C . VAL A 1 95 ? 3.959 5.607 -13.415 1.00 94.44 95 VAL A C 1
ATOM 639 O O . VAL A 1 95 ? 3.999 6.169 -14.512 1.00 94.44 95 VAL A O 1
ATOM 642 N N . ARG A 1 96 ? 5.043 5.450 -12.656 1.00 95.31 96 ARG A N 1
ATOM 643 C CA . ARG A 1 96 ? 6.397 5.896 -12.998 1.00 95.31 96 ARG A CA 1
ATOM 644 C C . ARG A 1 96 ? 7.323 4.710 -13.202 1.00 95.31 96 ARG A C 1
ATOM 646 O O . ARG A 1 96 ? 7.134 3.668 -12.584 1.00 95.31 96 ARG A O 1
ATOM 653 N N . SER A 1 97 ? 8.345 4.894 -14.027 1.00 94.25 97 SER A N 1
ATOM 654 C CA . SER A 1 97 ? 9.474 3.965 -14.085 1.00 94.25 97 SER A CA 1
ATOM 655 C C . SER A 1 97 ? 10.299 4.021 -12.792 1.00 94.25 97 SER A C 1
ATOM 657 O O . SER A 1 97 ? 10.218 4.993 -12.027 1.00 94.25 97 SER A O 1
ATOM 659 N N . VAL A 1 98 ? 11.136 3.009 -12.552 1.00 93.06 98 VAL A N 1
ATOM 660 C CA . VAL A 1 98 ? 12.100 3.007 -11.437 1.00 93.06 98 VAL A CA 1
ATOM 661 C C . VAL A 1 98 ? 13.052 4.197 -11.563 1.00 93.06 98 VAL A C 1
ATOM 663 O O . VAL A 1 98 ? 13.335 4.892 -10.583 1.00 93.06 98 VAL A O 1
ATOM 666 N N . THR A 1 99 ? 13.497 4.474 -12.785 1.00 91.00 99 THR A N 1
ATOM 667 C CA . THR A 1 99 ? 14.363 5.609 -13.110 1.00 91.00 99 THR A CA 1
ATOM 668 C C . THR A 1 99 ? 13.693 6.943 -12.775 1.00 91.00 99 THR A C 1
ATOM 670 O O . THR A 1 99 ? 14.275 7.754 -12.050 1.00 91.00 99 THR A O 1
ATOM 673 N N . ASP A 1 100 ? 12.453 7.161 -13.221 1.00 92.19 100 ASP A N 1
ATOM 674 C CA . ASP A 1 100 ? 11.709 8.392 -12.932 1.00 92.19 100 ASP A CA 1
ATOM 675 C C . ASP A 1 100 ? 11.458 8.568 -11.434 1.00 92.19 100 ASP A C 1
ATOM 677 O O . ASP A 1 100 ? 11.594 9.677 -10.915 1.00 92.19 100 ASP A O 1
ATOM 681 N N . ALA A 1 101 ? 11.132 7.489 -10.716 1.00 91.94 101 ALA A N 1
ATOM 682 C CA . ALA A 1 101 ? 10.923 7.528 -9.271 1.00 91.94 101 ALA A CA 1
ATOM 683 C C . ALA A 1 101 ? 12.183 8.003 -8.525 1.00 91.94 101 ALA A C 1
ATOM 685 O O . ALA A 1 101 ? 12.098 8.851 -7.632 1.00 91.94 101 ALA A O 1
ATOM 686 N N . LEU A 1 102 ? 13.366 7.530 -8.932 1.00 88.69 102 LEU A N 1
ATOM 687 C CA . LEU A 1 102 ? 14.644 7.978 -8.374 1.00 88.69 102 LEU A CA 1
ATOM 688 C C . LEU A 1 102 ? 14.958 9.442 -8.721 1.00 88.69 102 LEU A C 1
ATOM 690 O O . LEU A 1 102 ? 15.456 10.179 -7.864 1.00 88.69 102 LEU A O 1
ATOM 694 N N . VAL A 1 103 ? 14.629 9.897 -9.936 1.00 88.38 103 VAL A N 1
ATOM 695 C CA . VAL A 1 103 ? 14.751 11.318 -10.305 1.00 88.38 103 VAL A CA 1
ATOM 696 C C . VAL A 1 103 ? 13.814 12.178 -9.458 1.00 88.38 103 VAL A C 1
ATOM 698 O O . VAL A 1 103 ? 14.246 13.209 -8.940 1.00 88.38 103 VAL A O 1
ATOM 701 N N . ILE A 1 104 ? 12.560 11.763 -9.265 1.00 87.50 104 ILE A N 1
ATOM 702 C CA . ILE A 1 104 ? 11.594 12.470 -8.414 1.00 87.50 104 ILE A CA 1
ATOM 703 C C . ILE A 1 104 ? 12.126 12.571 -6.986 1.00 87.50 104 ILE A C 1
ATOM 705 O O . ILE A 1 104 ? 12.190 13.678 -6.460 1.00 87.50 104 ILE A O 1
ATOM 709 N N . ARG A 1 105 ? 12.594 11.468 -6.390 1.00 86.31 105 ARG A N 1
ATOM 710 C CA . ARG A 1 105 ? 13.208 11.472 -5.051 1.00 86.31 105 ARG A CA 1
ATOM 711 C C . ARG A 1 105 ? 14.350 12.482 -4.933 1.00 86.31 105 ARG A C 1
ATOM 713 O O . ARG A 1 105 ? 14.468 13.148 -3.916 1.00 86.31 105 ARG A O 1
ATOM 720 N N . SER A 1 106 ? 15.187 12.609 -5.964 1.00 82.69 106 SER A N 1
ATOM 721 C CA . SER A 1 106 ? 16.323 13.544 -5.948 1.00 82.69 106 SER A CA 1
ATOM 722 C C . SER A 1 106 ? 15.928 15.023 -5.995 1.00 82.69 106 SER A C 1
ATOM 724 O O . SER A 1 106 ? 16.748 15.881 -5.676 1.00 82.69 106 SER A O 1
ATOM 726 N N . ARG A 1 107 ? 14.692 15.329 -6.409 1.00 81.06 107 ARG A N 1
ATOM 727 C CA . ARG A 1 107 ? 14.197 16.699 -6.623 1.00 81.06 107 ARG A CA 1
ATOM 728 C C . ARG A 1 107 ? 13.067 17.104 -5.676 1.00 81.06 107 ARG A C 1
ATOM 730 O O . ARG A 1 107 ? 12.835 18.296 -5.507 1.00 81.06 107 ARG A O 1
ATOM 737 N N . ALA A 1 108 ? 12.323 16.143 -5.135 1.00 67.19 108 ALA A N 1
ATOM 738 C CA . ALA A 1 108 ? 11.089 16.359 -4.386 1.00 67.19 108 ALA A CA 1
ATOM 739 C C . ALA A 1 108 ? 11.256 16.060 -2.890 1.00 67.19 108 ALA A C 1
ATOM 741 O O . ALA A 1 108 ? 12.230 15.441 -2.466 1.00 67.19 108 ALA A O 1
ATOM 742 N N . ALA A 1 109 ? 10.267 16.476 -2.092 1.00 66.75 109 ALA A N 1
ATOM 743 C CA . ALA A 1 109 ? 10.158 16.038 -0.707 1.00 66.75 109 ALA A CA 1
ATOM 744 C C . ALA A 1 109 ? 9.992 14.501 -0.658 1.00 66.75 109 ALA A C 1
ATOM 746 O O . ALA A 1 109 ? 9.184 13.962 -1.422 1.00 66.75 109 ALA A O 1
ATOM 747 N N . PRO A 1 110 ? 10.727 13.798 0.220 1.00 65.81 110 PRO A N 1
ATOM 748 C CA . PRO A 1 110 ? 10.735 12.333 0.291 1.00 65.81 110 PRO A CA 1
ATOM 749 C C . PRO A 1 110 ? 9.357 11.722 0.597 1.00 65.81 110 PRO A C 1
ATOM 751 O O . PRO A 1 110 ? 9.068 10.609 0.170 1.00 65.81 110 PRO A O 1
ATOM 754 N N . ASP A 1 111 ? 8.472 12.484 1.242 1.00 69.31 111 ASP A N 1
ATOM 755 C CA . ASP A 1 111 ? 7.175 12.014 1.739 1.00 69.31 111 ASP A CA 1
ATOM 756 C C . ASP A 1 111 ? 6.055 11.964 0.683 1.00 69.31 111 ASP A C 1
ATOM 758 O O . ASP A 1 111 ? 4.885 11.783 1.024 1.00 69.31 111 ASP A O 1
ATOM 762 N N . ARG A 1 112 ? 6.375 12.148 -0.602 1.00 84.44 112 ARG A N 1
ATOM 763 C CA . ARG A 1 112 ? 5.379 12.080 -1.676 1.00 84.44 112 ARG A CA 1
ATOM 764 C C . ARG A 1 112 ? 5.077 10.629 -2.051 1.00 84.44 112 ARG A C 1
ATOM 766 O O . ARG A 1 112 ? 5.989 9.884 -2.402 1.00 84.44 112 ARG A O 1
ATOM 773 N N . GLU A 1 113 ? 3.790 10.288 -2.087 1.00 90.12 113 GLU A N 1
ATOM 774 C CA . GLU A 1 113 ? 3.331 8.999 -2.605 1.00 90.12 113 GLU A CA 1
ATOM 775 C C . GLU A 1 113 ? 3.561 8.880 -4.122 1.00 90.12 113 GLU A C 1
ATOM 777 O O . GLU A 1 113 ? 3.308 9.822 -4.886 1.00 90.12 113 GLU A O 1
ATOM 782 N N . LEU A 1 114 ? 4.024 7.713 -4.562 1.00 93.19 114 LEU A N 1
ATOM 783 C CA . LEU A 1 114 ? 4.324 7.364 -5.945 1.00 93.19 114 LEU A CA 1
ATOM 784 C C . LEU A 1 114 ? 3.785 5.968 -6.265 1.00 93.19 114 LEU A C 1
ATOM 786 O O . LEU A 1 114 ? 3.902 5.063 -5.446 1.00 93.19 114 LEU A O 1
ATOM 790 N N . ALA A 1 115 ? 3.291 5.785 -7.491 1.00 95.50 115 ALA A N 1
ATOM 791 C CA . ALA A 1 115 ? 3.121 4.469 -8.098 1.00 95.50 115 ALA A CA 1
ATOM 792 C C . ALA A 1 115 ? 4.321 4.184 -9.009 1.00 95.50 115 ALA A C 1
ATOM 794 O O . ALA A 1 115 ? 4.614 4.975 -9.908 1.00 95.50 115 ALA A O 1
ATOM 795 N N . VAL A 1 116 ? 5.027 3.077 -8.782 1.00 96.94 116 VAL A N 1
ATOM 796 C CA . VAL A 1 116 ? 6.269 2.732 -9.483 1.00 96.94 116 VAL A CA 1
ATOM 797 C C . VAL A 1 116 ? 6.167 1.341 -10.095 1.00 96.94 116 VAL A C 1
ATOM 799 O O . VAL A 1 116 ? 5.983 0.357 -9.380 1.00 96.94 116 VAL A O 1
ATOM 802 N N . ALA A 1 117 ? 6.297 1.270 -11.417 1.00 97.19 117 ALA A N 1
ATOM 803 C CA . ALA A 1 117 ? 6.389 0.037 -12.180 1.00 97.19 117 ALA A CA 1
ATOM 804 C C . ALA A 1 117 ? 7.831 -0.472 -12.225 1.00 97.19 117 ALA A C 1
ATOM 806 O O . ALA A 1 117 ? 8.774 0.304 -12.391 1.00 97.19 117 ALA A O 1
ATOM 807 N N . GLY A 1 118 ? 7.991 -1.785 -12.116 1.00 95.25 118 GLY A N 1
ATOM 808 C CA . GLY A 1 118 ? 9.282 -2.441 -12.264 1.00 95.25 118 GLY A CA 1
ATOM 809 C C . GLY A 1 118 ? 9.195 -3.942 -12.041 1.00 95.25 118 GLY A C 1
ATOM 810 O O . GLY A 1 118 ? 8.129 -4.500 -11.785 1.00 95.25 118 GLY A O 1
ATOM 811 N N . TYR A 1 119 ? 10.341 -4.599 -12.120 1.00 93.81 119 TYR A N 1
ATOM 812 C CA . TYR A 1 119 ? 10.472 -6.025 -11.864 1.00 93.81 119 TYR A CA 1
ATOM 813 C C . TYR A 1 119 ? 10.963 -6.218 -10.433 1.00 93.81 119 TYR A C 1
ATOM 815 O O . TYR A 1 119 ? 12.033 -5.732 -10.064 1.00 93.81 119 TYR A O 1
ATOM 823 N N . LEU A 1 120 ? 10.152 -6.876 -9.611 1.00 92.88 120 LEU A N 1
ATOM 824 C CA . LEU A 1 120 ? 10.410 -7.112 -8.199 1.00 92.88 120 LEU A CA 1
ATOM 825 C C . LEU A 1 120 ? 10.964 -8.515 -7.989 1.00 92.88 120 LEU A C 1
ATOM 827 O O . LEU A 1 120 ? 10.399 -9.496 -8.462 1.00 92.88 120 LEU A O 1
ATOM 831 N N . GLY A 1 121 ? 12.035 -8.622 -7.216 1.00 87.00 121 GLY A N 1
ATOM 832 C CA . GLY A 1 121 ? 12.591 -9.911 -6.828 1.00 87.00 121 GLY A CA 1
ATOM 833 C C . GLY A 1 121 ? 13.385 -9.844 -5.532 1.00 87.00 121 GLY A C 1
ATOM 834 O O . GLY A 1 121 ? 13.487 -8.790 -4.903 1.00 87.00 121 GLY A O 1
ATOM 835 N N . VAL A 1 122 ? 13.912 -11.008 -5.142 1.00 71.94 122 VAL A N 1
ATOM 836 C CA . VAL A 1 122 ? 14.622 -11.295 -3.884 1.00 71.94 122 VAL A CA 1
ATOM 837 C C . VAL A 1 122 ? 13.963 -10.620 -2.682 1.00 71.94 122 VAL A C 1
ATOM 839 O O . VAL A 1 122 ? 14.488 -9.666 -2.109 1.00 71.94 122 VAL A O 1
ATOM 842 N N . LEU A 1 123 ? 12.798 -11.151 -2.305 1.00 74.25 123 LEU A N 1
ATOM 843 C CA . LEU A 1 123 ? 12.174 -10.861 -1.023 1.00 74.25 123 LEU A CA 1
ATOM 844 C C . LEU A 1 123 ? 12.899 -11.610 0.103 1.00 74.25 123 LEU A C 1
ATOM 846 O O . LEU A 1 123 ? 12.901 -12.839 0.116 1.00 74.25 123 LEU A O 1
ATOM 850 N N . THR A 1 124 ? 13.474 -10.892 1.063 1.00 73.19 124 THR A N 1
ATOM 851 C CA . THR A 1 124 ? 14.039 -11.490 2.282 1.00 73.19 124 THR A CA 1
ATOM 852 C C . THR A 1 124 ? 13.226 -11.011 3.488 1.00 73.19 124 THR A C 1
ATOM 854 O O . THR A 1 124 ? 13.094 -9.793 3.673 1.00 73.19 124 THR A O 1
ATOM 857 N N . PRO A 1 125 ? 12.648 -11.913 4.304 1.00 68.12 125 PRO A N 1
ATOM 858 C CA . PRO A 1 125 ? 12.093 -11.523 5.595 1.00 68.12 125 PRO A CA 1
ATOM 859 C C . PRO A 1 125 ? 13.238 -11.123 6.550 1.00 68.12 125 PRO A C 1
ATOM 861 O O . PRO A 1 125 ? 14.338 -11.668 6.444 1.00 68.12 125 PRO A O 1
ATOM 864 N N . PRO A 1 126 ? 13.034 -10.174 7.478 1.00 66.81 126 PRO A N 1
ATOM 865 C CA . PRO A 1 126 ? 14.016 -9.857 8.501 1.00 66.81 126 PRO A CA 1
ATOM 866 C C . PRO A 1 126 ? 14.202 -11.040 9.456 1.00 66.81 126 PRO A C 1
ATOM 868 O O . PRO A 1 126 ? 13.333 -11.907 9.598 1.00 66.81 126 PRO A O 1
ATOM 871 N N . GLU A 1 127 ? 15.336 -11.034 10.154 1.00 61.91 127 GLU A N 1
ATOM 872 C CA . GLU A 1 127 ? 15.599 -11.954 11.259 1.00 61.91 127 GLU A CA 1
ATOM 873 C C . GLU A 1 127 ? 14.468 -11.856 12.300 1.00 61.91 127 GLU A C 1
ATOM 875 O O . GLU A 1 127 ? 14.113 -10.763 12.742 1.00 61.91 127 GLU A O 1
ATOM 880 N N . GLY A 1 128 ? 13.875 -12.996 12.671 1.00 63.41 128 GLY A N 1
ATOM 881 C CA . GLY A 1 128 ? 12.807 -13.070 13.678 1.00 63.41 128 GLY A CA 1
ATOM 882 C C . GLY A 1 128 ? 11.379 -13.227 13.142 1.00 63.41 128 GLY A C 1
ATOM 883 O O . GLY A 1 128 ? 10.464 -13.385 13.946 1.00 63.41 128 GLY A O 1
ATOM 884 N N . CYS A 1 129 ? 11.162 -13.250 11.821 1.00 71.19 129 CYS A N 1
ATOM 885 C CA . CYS A 1 129 ? 9.877 -13.695 11.269 1.00 71.19 129 CYS A CA 1
ATOM 886 C C . CYS A 1 129 ? 9.730 -15.224 11.470 1.00 71.19 129 CYS A C 1
ATOM 888 O O . CYS A 1 129 ? 10.623 -15.970 11.054 1.00 71.19 129 CYS A O 1
ATOM 890 N N . PRO A 1 130 ? 8.654 -15.723 12.112 1.00 62.00 130 PRO A N 1
ATOM 891 C CA . PRO A 1 130 ? 8.487 -17.151 12.356 1.00 62.00 130 PRO A CA 1
ATOM 892 C C . PRO A 1 130 ? 8.316 -17.919 11.038 1.00 62.00 130 PRO A C 1
ATOM 894 O O . PRO A 1 130 ? 7.396 -17.657 10.259 1.00 62.00 130 PRO A O 1
ATOM 897 N N . ALA A 1 131 ? 9.187 -18.910 10.822 1.00 53.28 131 ALA A N 1
ATOM 898 C CA . ALA A 1 131 ? 9.173 -19.794 9.651 1.00 53.28 131 ALA A CA 1
ATOM 899 C C . ALA A 1 131 ? 7.863 -20.598 9.509 1.00 53.28 131 ALA A C 1
ATOM 901 O O . ALA A 1 131 ? 7.541 -21.074 8.427 1.00 53.28 131 ALA A O 1
ATOM 902 N N . GLU A 1 132 ? 7.095 -20.727 10.594 1.00 45.94 132 GLU A N 1
ATOM 903 C CA . GLU A 1 132 ? 5.870 -21.532 10.676 1.00 45.94 132 GLU A CA 1
ATOM 904 C C . GLU A 1 132 ? 4.618 -20.857 10.089 1.00 45.94 132 GLU A C 1
ATOM 906 O O . GLU A 1 132 ? 3.539 -21.446 10.107 1.00 45.94 132 GLU A O 1
ATOM 911 N N . THR A 1 133 ? 4.737 -19.675 9.474 1.00 50.53 133 THR A N 1
ATOM 912 C CA . THR A 1 133 ? 3.730 -19.223 8.493 1.00 50.53 133 THR A CA 1
ATOM 913 C C . THR A 1 133 ? 3.923 -20.000 7.184 1.00 50.53 133 THR A C 1
ATOM 915 O O . THR A 1 133 ? 4.327 -19.461 6.159 1.00 50.53 133 THR A O 1
ATOM 918 N N . ALA A 1 134 ? 3.693 -21.312 7.263 1.00 38.72 134 ALA A N 1
ATOM 919 C CA . ALA A 1 134 ? 4.158 -22.339 6.333 1.00 38.72 134 ALA A CA 1
ATOM 920 C C . ALA A 1 134 ? 3.615 -22.247 4.891 1.00 38.72 134 ALA A C 1
ATOM 922 O O . ALA A 1 134 ? 4.074 -23.003 4.042 1.00 38.72 134 ALA A O 1
ATOM 923 N N . ASP A 1 135 ? 2.725 -21.295 4.592 1.00 43.16 135 ASP A N 1
ATOM 924 C CA . ASP A 1 135 ? 2.157 -21.075 3.251 1.00 43.16 135 ASP A CA 1
ATOM 925 C C . ASP A 1 135 ? 2.574 -19.739 2.600 1.00 43.16 135 ASP A C 1
ATOM 927 O O . ASP A 1 135 ? 1.981 -19.304 1.616 1.00 43.16 135 ASP A O 1
ATOM 931 N N . GLY A 1 136 ? 3.641 -19.102 3.090 1.00 52.34 136 GLY A N 1
ATOM 932 C CA . GLY A 1 136 ? 4.309 -18.006 2.384 1.00 52.34 136 GLY A CA 1
ATOM 933 C C . GLY A 1 136 ? 4.155 -16.655 3.067 1.00 52.34 136 GLY A C 1
ATOM 934 O O . GLY A 1 136 ? 3.056 -16.240 3.406 1.00 52.34 136 GLY A O 1
ATOM 935 N N . LEU A 1 137 ? 5.297 -15.986 3.271 1.00 56.56 137 LEU A N 1
ATOM 936 C CA . LEU A 1 137 ? 5.499 -14.543 3.484 1.00 56.56 137 LEU A CA 1
ATOM 937 C C . LEU A 1 137 ? 4.250 -13.731 3.890 1.00 56.56 137 LEU A C 1
ATOM 939 O O . LEU A 1 137 ? 3.888 -12.767 3.206 1.00 56.56 137 LEU A O 1
ATOM 943 N N . GLY A 1 138 ? 3.597 -14.113 4.993 1.00 66.50 138 GLY A N 1
ATOM 944 C CA . GLY A 1 138 ? 2.308 -13.554 5.392 1.00 66.50 138 GLY A CA 1
ATOM 945 C C . GLY A 1 138 ? 2.373 -12.037 5.612 1.00 66.50 138 GLY A C 1
ATOM 946 O O . GLY A 1 138 ? 3.455 -11.470 5.784 1.00 66.50 138 GLY A O 1
ATOM 947 N N . PRO A 1 139 ? 1.226 -11.338 5.652 1.00 74.94 139 PRO A N 1
ATOM 948 C CA . PRO A 1 139 ? 1.201 -9.881 5.799 1.00 74.94 139 PRO A CA 1
ATOM 949 C C . PRO A 1 139 ? 1.764 -9.402 7.147 1.00 74.94 139 PRO A C 1
ATOM 951 O O . PRO A 1 139 ? 1.990 -8.212 7.324 1.00 74.94 139 PRO A O 1
ATOM 954 N N . TRP A 1 140 ? 2.027 -10.314 8.083 1.00 83.44 140 TRP A N 1
ATOM 955 C CA . TRP A 1 140 ? 2.490 -10.023 9.438 1.00 83.44 140 TRP A CA 1
ATOM 956 C C . TRP A 1 140 ? 4.011 -9.984 9.606 1.00 83.44 140 TRP A C 1
ATOM 958 O O . TRP A 1 140 ? 4.498 -9.860 10.724 1.00 83.44 140 TRP A O 1
ATOM 968 N N . CYS A 1 141 ? 4.763 -10.047 8.507 1.00 82.69 141 CYS A N 1
ATOM 969 C CA . CYS A 1 141 ? 6.203 -9.831 8.524 1.00 82.69 141 CYS A CA 1
ATOM 970 C C . CYS A 1 141 ? 6.593 -8.668 7.615 1.00 82.69 141 CYS A C 1
ATOM 972 O O . CYS A 1 141 ? 6.127 -8.557 6.471 1.00 82.69 141 CYS A O 1
ATOM 974 N N . GLU A 1 142 ? 7.507 -7.831 8.116 1.00 85.56 142 GLU A N 1
ATOM 975 C CA . GLU A 1 142 ? 8.229 -6.912 7.243 1.00 85.56 142 GLU A CA 1
ATOM 976 C C . GLU A 1 142 ? 8.948 -7.733 6.164 1.00 85.56 142 GLU A C 1
ATOM 978 O O . GLU A 1 142 ? 9.423 -8.835 6.423 1.00 85.56 142 GLU A O 1
ATOM 983 N N . ARG A 1 143 ? 9.015 -7.225 4.937 1.00 85.56 143 ARG A N 1
ATOM 984 C CA . ARG A 1 143 ? 9.795 -7.829 3.851 1.00 85.56 143 ARG A CA 1
ATOM 985 C C . ARG A 1 143 ? 10.633 -6.765 3.175 1.00 85.56 143 ARG A C 1
ATOM 987 O O . ARG A 1 143 ? 10.284 -5.585 3.173 1.00 85.56 143 ARG A O 1
ATOM 994 N N . ARG A 1 144 ? 11.738 -7.184 2.575 1.00 87.50 144 ARG A N 1
ATOM 995 C CA . ARG A 1 144 ? 12.588 -6.315 1.760 1.00 87.50 144 ARG A CA 1
ATOM 996 C C . ARG A 1 144 ? 12.775 -6.948 0.410 1.00 87.50 144 ARG A C 1
ATOM 998 O O . ARG A 1 144 ? 13.054 -8.135 0.364 1.00 87.50 144 ARG A O 1
ATOM 1005 N N . GLY A 1 145 ? 12.615 -6.166 -0.644 1.00 88.81 145 GLY A N 1
ATOM 1006 C CA . GLY A 1 145 ? 12.825 -6.612 -2.011 1.00 88.81 145 GLY A CA 1
ATOM 1007 C C . GLY A 1 145 ? 13.834 -5.752 -2.741 1.00 88.81 145 GLY A C 1
ATOM 1008 O O . GLY A 1 145 ? 14.397 -4.802 -2.193 1.00 88.81 145 GLY A O 1
ATOM 1009 N N . MET A 1 146 ? 13.990 -6.058 -4.018 1.00 89.50 146 MET A N 1
ATOM 1010 C CA . MET A 1 146 ? 14.683 -5.228 -4.985 1.00 89.50 146 MET A CA 1
ATOM 1011 C C . MET A 1 146 ? 13.744 -4.979 -6.160 1.00 89.50 146 MET A C 1
ATOM 1013 O O . MET A 1 146 ? 13.299 -5.932 -6.798 1.00 89.50 146 MET A O 1
ATOM 1017 N N . LEU A 1 147 ? 13.429 -3.711 -6.424 1.00 92.56 147 LEU A N 1
ATOM 1018 C CA . LEU A 1 147 ? 12.666 -3.305 -7.599 1.00 92.56 147 LEU A CA 1
ATOM 1019 C C . LEU A 1 147 ? 13.630 -2.717 -8.621 1.00 92.56 147 LEU A C 1
ATOM 1021 O O . LEU A 1 147 ? 14.351 -1.766 -8.312 1.00 92.56 147 LEU A O 1
ATOM 1025 N N . VAL A 1 148 ? 13.634 -3.273 -9.827 1.00 89.88 148 VAL A N 1
ATOM 1026 C CA . VAL A 1 148 ? 14.533 -2.847 -10.900 1.00 89.88 148 VAL A CA 1
ATOM 1027 C C . VAL A 1 148 ? 13.743 -2.440 -12.145 1.00 89.88 148 VAL A C 1
ATOM 1029 O O . VAL A 1 148 ? 12.611 -2.875 -12.353 1.00 89.88 148 VAL A O 1
ATOM 1032 N N . GLU A 1 149 ? 14.371 -1.650 -13.010 1.00 90.50 149 GLU A N 1
ATOM 1033 C CA . GLU A 1 149 ? 13.775 -1.177 -14.267 1.00 90.50 149 GLU A CA 1
ATOM 1034 C C . GLU A 1 149 ? 13.540 -2.299 -15.301 1.00 90.50 149 GLU A C 1
ATOM 1036 O O . GLU A 1 149 ? 12.522 -2.318 -15.987 1.00 90.50 149 GLU A O 1
ATOM 1041 N N . GLN A 1 150 ? 14.478 -3.242 -15.424 1.00 88.00 150 GLN A N 1
ATOM 1042 C CA . GLN A 1 150 ? 14.502 -4.261 -16.484 1.00 88.00 150 GLN A CA 1
ATOM 1043 C C . GLN A 1 150 ? 14.536 -5.681 -15.912 1.00 88.00 150 GLN A C 1
ATOM 1045 O O . GLN A 1 150 ? 15.176 -5.897 -14.885 1.00 88.00 150 GLN A O 1
ATOM 1050 N N . PRO A 1 151 ? 13.928 -6.680 -16.573 1.00 86.50 151 PRO A N 1
ATOM 1051 C CA . PRO A 1 151 ? 13.959 -8.042 -16.061 1.00 86.50 151 PRO A CA 1
ATOM 1052 C C . PRO A 1 151 ? 15.409 -8.536 -15.979 1.00 86.50 151 PRO A C 1
ATOM 1054 O O . PRO A 1 151 ? 16.209 -8.306 -16.885 1.00 86.50 151 PRO A O 1
ATOM 1057 N N . TRP A 1 152 ? 15.752 -9.231 -14.896 1.00 79.69 152 TRP A N 1
ATOM 1058 C CA . TRP A 1 152 ? 17.051 -9.880 -14.742 1.00 79.69 152 TRP A CA 1
ATOM 1059 C C . TRP A 1 152 ? 16.907 -11.395 -14.776 1.00 79.69 152 TRP A C 1
ATOM 1061 O O . TRP A 1 152 ? 15.876 -11.953 -14.405 1.00 79.69 152 TRP A O 1
ATOM 1071 N N . VAL A 1 153 ? 17.981 -12.068 -15.178 1.00 69.31 153 VAL A N 1
ATOM 1072 C CA . VAL A 1 153 ? 18.084 -13.526 -15.126 1.00 69.31 153 VAL A CA 1
ATOM 1073 C C . VAL A 1 153 ? 19.207 -13.879 -14.164 1.00 69.31 153 VAL A C 1
ATOM 1075 O O . VAL A 1 153 ? 20.311 -13.336 -14.248 1.00 69.31 153 VAL A O 1
ATOM 1078 N N . THR A 1 154 ? 18.941 -14.789 -13.234 1.00 63.28 154 THR A N 1
ATOM 1079 C CA . THR A 1 154 ? 19.984 -15.400 -12.412 1.00 63.28 154 THR A CA 1
ATOM 1080 C C . THR A 1 154 ? 20.759 -16.385 -13.287 1.00 63.28 154 THR A C 1
ATOM 1082 O O . THR A 1 154 ? 20.363 -17.531 -13.477 1.00 63.28 154 THR A O 1
ATOM 1085 N N . SER A 1 155 ? 21.878 -15.955 -13.877 1.00 56.97 155 SER A N 1
ATOM 1086 C CA . SER A 1 155 ? 22.799 -16.905 -14.509 1.00 56.97 155 SER A CA 1
ATOM 1087 C C . SER A 1 155 ? 23.304 -17.869 -13.432 1.00 56.97 155 SER A C 1
ATOM 1089 O O . SER A 1 155 ? 23.771 -17.409 -12.390 1.00 56.97 155 SER A O 1
ATOM 1091 N N . GLY A 1 156 ? 23.178 -19.181 -13.667 1.00 51.28 156 GLY A N 1
ATOM 1092 C CA . GLY A 1 156 ? 23.310 -20.287 -12.699 1.00 51.28 156 GLY A CA 1
ATOM 1093 C C . GLY A 1 156 ? 24.652 -20.478 -11.968 1.00 51.28 156 GLY A C 1
ATOM 1094 O O . GLY A 1 156 ? 24.996 -21.600 -11.622 1.00 51.28 156 GLY A O 1
ATOM 1095 N N . GLY A 1 157 ? 25.413 -19.414 -11.712 1.00 55.94 157 GLY A N 1
ATOM 1096 C CA . GLY A 1 157 ? 26.645 -19.399 -10.919 1.00 55.94 157 GLY A CA 1
ATOM 1097 C C . GLY A 1 157 ? 26.617 -18.434 -9.728 1.00 55.94 157 GLY A C 1
ATOM 1098 O O . GLY A 1 157 ? 27.670 -18.116 -9.190 1.00 55.94 157 GLY A O 1
ATOM 1099 N N . GLY A 1 158 ? 25.449 -17.909 -9.334 1.00 54.56 158 GLY A N 1
ATOM 1100 C CA . GLY A 1 158 ? 25.317 -17.005 -8.178 1.00 54.56 158 GLY A CA 1
ATOM 1101 C C . GLY A 1 158 ? 25.905 -15.600 -8.373 1.00 54.56 158 GLY A C 1
ATOM 1102 O O . GLY A 1 158 ? 25.839 -14.781 -7.455 1.00 54.56 158 GLY A O 1
ATOM 1103 N N . VAL A 1 159 ? 26.444 -15.307 -9.559 1.00 54.62 159 VAL A N 1
ATOM 1104 C CA . VAL A 1 159 ? 26.875 -13.970 -9.969 1.00 54.62 159 VAL A CA 1
ATOM 1105 C C . VAL A 1 159 ? 25.675 -13.272 -10.596 1.00 54.62 159 VAL A C 1
ATOM 1107 O O . VAL A 1 159 ? 25.156 -13.719 -11.619 1.00 54.62 159 VAL A O 1
ATOM 1110 N N . PHE A 1 160 ? 25.216 -12.190 -9.969 1.00 57.97 160 PHE A N 1
ATOM 1111 C CA . PHE A 1 160 ? 24.236 -11.309 -10.591 1.00 57.97 160 PHE A CA 1
ATOM 1112 C C . PHE A 1 160 ? 24.894 -10.655 -11.810 1.00 57.97 160 PHE A C 1
ATOM 1114 O O . PHE A 1 160 ? 25.944 -10.019 -11.683 1.00 57.97 160 PHE A O 1
ATOM 1121 N N . ALA A 1 161 ? 24.276 -10.788 -12.987 1.00 60.34 161 ALA A N 1
ATOM 1122 C CA . ALA A 1 161 ? 24.507 -9.837 -14.071 1.00 60.34 161 ALA A CA 1
ATOM 1123 C C . ALA A 1 161 ? 24.316 -8.409 -13.518 1.00 60.34 161 ALA A C 1
ATOM 1125 O O . ALA A 1 161 ? 23.585 -8.257 -12.534 1.00 60.34 161 ALA A O 1
ATOM 1126 N N . PRO A 1 162 ? 24.964 -7.371 -14.082 1.00 63.94 162 PRO A N 1
ATOM 1127 C CA . PRO A 1 162 ? 24.815 -6.009 -13.583 1.00 63.94 162 PRO A CA 1
ATOM 1128 C C . PRO A 1 162 ? 23.330 -5.656 -13.488 1.00 63.94 162 PRO A C 1
ATOM 1130 O O . PRO A 1 162 ? 22.646 -5.495 -14.497 1.00 63.94 162 PRO A O 1
ATOM 1133 N N . ILE A 1 163 ? 22.840 -5.596 -12.250 1.00 73.06 163 ILE A N 1
ATOM 1134 C CA . ILE A 1 163 ? 21.467 -5.230 -11.945 1.00 73.06 163 ILE A CA 1
ATOM 1135 C C . ILE A 1 163 ? 21.372 -3.759 -12.328 1.00 73.06 163 ILE A C 1
ATOM 1137 O O . ILE A 1 163 ? 22.161 -2.951 -11.832 1.00 73.06 163 ILE A O 1
ATOM 1141 N N . GLY A 1 164 ? 20.494 -3.442 -13.281 1.00 79.75 164 GLY A N 1
ATOM 1142 C CA . GLY A 1 164 ? 20.323 -2.093 -13.819 1.00 79.75 164 GLY A CA 1
ATOM 1143 C C . GLY A 1 164 ? 19.867 -1.078 -12.763 1.00 79.75 164 GLY A C 1
ATOM 1144 O O . GLY A 1 164 ? 20.096 -1.232 -11.566 1.00 79.75 164 GLY A O 1
ATOM 1145 N N . VAL A 1 165 ? 19.202 -0.006 -13.186 1.00 86.38 165 VAL A N 1
ATOM 1146 C CA . VAL A 1 165 ? 18.656 0.988 -12.247 1.00 86.38 165 VAL A CA 1
ATOM 1147 C C . VAL A 1 165 ? 17.655 0.313 -11.295 1.00 86.38 165 VAL A C 1
ATOM 1149 O O . VAL A 1 165 ? 16.742 -0.375 -11.756 1.00 86.38 165 VAL A O 1
ATOM 1152 N N . HIS A 1 166 ? 17.849 0.472 -9.980 1.00 89.56 166 HIS A N 1
ATOM 1153 C CA . HIS A 1 166 ? 17.055 -0.206 -8.951 1.00 89.56 166 HIS A CA 1
ATOM 1154 C C . HIS A 1 166 ? 16.984 0.552 -7.620 1.00 89.56 166 HIS A C 1
ATOM 1156 O O . HIS A 1 166 ? 17.793 1.442 -7.347 1.00 89.56 166 HIS A O 1
ATOM 1162 N N . PHE A 1 167 ? 16.027 0.165 -6.776 1.00 89.50 167 PHE A N 1
ATOM 1163 C CA . PHE A 1 167 ? 15.958 0.529 -5.357 1.00 89.50 167 PHE A CA 1
ATOM 1164 C C . PHE A 1 167 ? 15.398 -0.624 -4.516 1.00 89.50 167 PHE A C 1
ATOM 1166 O O . PHE A 1 167 ? 14.957 -1.642 -5.051 1.00 89.50 167 PHE A O 1
ATOM 1173 N N . HIS A 1 168 ? 15.453 -0.489 -3.189 1.00 90.00 168 HIS A N 1
ATOM 1174 C CA . HIS A 1 168 ? 15.097 -1.557 -2.255 1.00 90.00 168 HIS A CA 1
ATOM 1175 C C . HIS A 1 168 ? 13.772 -1.231 -1.549 1.00 90.00 168 HIS A C 1
ATOM 1177 O O . HIS A 1 168 ? 13.767 -0.471 -0.573 1.00 90.00 168 HIS A O 1
ATOM 1183 N N . PRO A 1 169 ? 12.633 -1.759 -2.031 1.00 92.38 169 PRO A N 1
ATOM 1184 C CA . PRO A 1 169 ? 11.370 -1.613 -1.328 1.00 92.38 169 PRO A CA 1
ATOM 1185 C C . PRO A 1 169 ? 11.369 -2.340 0.022 1.00 92.38 169 PRO A C 1
ATOM 1187 O O . PRO A 1 169 ? 11.854 -3.467 0.141 1.00 92.38 169 PRO A O 1
ATOM 1190 N N . ARG A 1 170 ? 10.762 -1.701 1.024 1.00 90.44 170 ARG A N 1
ATOM 1191 C CA . ARG A 1 170 ? 10.406 -2.269 2.326 1.00 90.44 170 ARG A CA 1
ATOM 1192 C C . ARG A 1 170 ? 8.889 -2.396 2.391 1.00 90.44 170 ARG A C 1
ATOM 1194 O O . ARG A 1 170 ? 8.186 -1.406 2.232 1.00 90.44 170 ARG A O 1
ATOM 1201 N N . PHE A 1 171 ? 8.402 -3.600 2.646 1.00 90.38 171 PHE A N 1
ATOM 1202 C CA . PHE A 1 171 ? 6.989 -3.909 2.830 1.00 90.38 171 PHE A CA 1
ATOM 1203 C C . PHE A 1 171 ? 6.743 -4.038 4.335 1.00 90.38 171 PHE A C 1
ATOM 1205 O O . PHE A 1 171 ? 7.112 -5.068 4.897 1.00 90.38 171 PHE A O 1
ATOM 1212 N N . PRO A 1 172 ? 6.207 -3.015 5.014 1.00 89.25 172 PRO A N 1
ATOM 1213 C CA . PRO A 1 172 ? 5.885 -3.093 6.429 1.00 89.25 172 PRO A CA 1
ATOM 1214 C C . PRO A 1 172 ? 4.783 -4.125 6.714 1.00 89.25 172 PRO A C 1
ATOM 1216 O O . PRO A 1 172 ? 4.126 -4.665 5.817 1.00 89.25 172 PRO A O 1
ATOM 1219 N N . VAL A 1 173 ? 4.605 -4.404 8.002 1.00 87.88 173 VAL A N 1
ATOM 1220 C CA . VAL A 1 173 ? 3.538 -5.263 8.521 1.00 87.88 173 VAL A CA 1
ATOM 1221 C C . VAL A 1 173 ? 2.177 -4.697 8.097 1.00 87.88 173 VAL A C 1
ATOM 1223 O O . VAL A 1 173 ? 1.954 -3.491 8.132 1.00 87.88 173 VAL A O 1
ATOM 1226 N N . GLY A 1 174 ? 1.269 -5.571 7.670 1.00 86.62 174 GLY A N 1
ATOM 1227 C CA . GLY A 1 174 ? -0.059 -5.228 7.157 1.00 86.62 174 GLY A CA 1
ATOM 1228 C C . GLY A 1 174 ? -0.134 -5.084 5.634 1.00 86.62 174 GLY A C 1
ATOM 1229 O O . GLY A 1 174 ? -1.231 -5.115 5.080 1.00 86.62 174 GLY A O 1
ATOM 1230 N N . VAL A 1 175 ? 0.995 -5.000 4.922 1.00 89.69 175 VAL A N 1
ATOM 1231 C CA . VAL A 1 175 ? 0.990 -4.912 3.451 1.00 89.69 175 VAL A CA 1
ATOM 1232 C C . VAL A 1 175 ? 0.822 -6.298 2.837 1.00 89.69 175 VAL A C 1
ATOM 1234 O O . VAL A 1 175 ? 1.550 -7.239 3.155 1.00 89.69 175 VAL A O 1
ATOM 1237 N N . ARG A 1 176 ? -0.131 -6.458 1.919 1.00 88.69 176 ARG A N 1
ATOM 1238 C CA . ARG A 1 176 ? -0.318 -7.723 1.195 1.00 88.69 176 ARG A CA 1
ATOM 1239 C C . ARG A 1 176 ? 0.668 -7.823 0.035 1.00 88.69 176 ARG A C 1
ATOM 1241 O O . ARG A 1 176 ? 0.832 -6.877 -0.728 1.00 88.69 176 ARG A O 1
ATOM 1248 N N . VAL A 1 177 ? 1.275 -8.997 -0.110 1.00 87.25 177 VAL A N 1
ATOM 1249 C CA . VAL A 1 177 ? 2.146 -9.336 -1.239 1.00 87.25 177 VAL A CA 1
ATOM 1250 C C . VAL A 1 177 ? 1.564 -10.588 -1.893 1.00 87.25 177 VAL A C 1
ATOM 1252 O O . VAL A 1 177 ? 1.342 -11.561 -1.176 1.00 87.25 177 VAL A O 1
ATOM 1255 N N . PRO A 1 178 ? 1.250 -10.572 -3.198 1.00 87.00 178 PRO A N 1
ATOM 1256 C CA . PRO A 1 178 ? 0.752 -11.757 -3.892 1.00 87.00 178 PRO A CA 1
ATOM 1257 C C . PRO A 1 178 ? 1.762 -12.905 -3.946 1.00 87.00 178 PRO A C 1
ATOM 1259 O O . PRO A 1 178 ? 2.972 -12.687 -4.043 1.00 87.00 178 PRO A O 1
ATOM 1262 N N . ASP A 1 179 ? 1.229 -14.126 -3.984 1.00 83.94 179 ASP A N 1
ATOM 1263 C CA . ASP A 1 179 ? 1.984 -15.385 -3.964 1.00 83.94 179 ASP A CA 1
ATOM 1264 C C . ASP A 1 179 ? 3.017 -15.481 -5.096 1.00 83.94 179 ASP A C 1
ATOM 1266 O O . ASP A 1 179 ? 4.118 -15.989 -4.885 1.00 83.94 179 ASP A O 1
ATOM 1270 N N . ALA A 1 180 ? 2.707 -14.911 -6.268 1.00 84.06 180 ALA A N 1
ATOM 1271 C CA . ALA A 1 180 ? 3.631 -14.826 -7.402 1.00 84.06 180 ALA A CA 1
ATOM 1272 C C . ALA A 1 180 ? 4.970 -14.182 -7.006 1.00 84.06 180 ALA A C 1
ATOM 1274 O O . ALA A 1 180 ? 6.037 -14.672 -7.364 1.00 84.06 180 ALA A O 1
ATOM 1275 N N . ILE A 1 181 ? 4.927 -13.124 -6.191 1.00 85.12 181 ILE A N 1
ATOM 1276 C CA . ILE A 1 181 ? 6.127 -12.445 -5.697 1.00 85.12 181 ILE A CA 1
ATOM 1277 C C . ILE A 1 181 ? 6.752 -13.245 -4.546 1.00 85.12 181 ILE A C 1
ATOM 1279 O O . ILE A 1 181 ? 7.975 -13.285 -4.419 1.00 85.12 181 ILE A O 1
ATOM 1283 N N . ALA A 1 182 ? 5.947 -13.914 -3.715 1.00 74.62 182 ALA A N 1
ATOM 1284 C CA . ALA A 1 182 ? 6.463 -14.724 -2.613 1.00 74.62 182 ALA A CA 1
ATOM 1285 C C . ALA A 1 182 ? 7.369 -15.874 -3.091 1.00 74.62 182 ALA A C 1
ATOM 1287 O O . ALA A 1 182 ? 8.324 -16.221 -2.400 1.00 74.62 182 ALA A O 1
ATOM 1288 N N . GLY A 1 183 ? 7.144 -16.389 -4.304 1.00 69.12 183 GLY A N 1
ATOM 1289 C CA . GLY A 1 183 ? 8.011 -17.369 -4.967 1.00 69.12 183 GLY A CA 1
ATOM 1290 C C . GLY A 1 183 ? 9.326 -16.820 -5.543 1.00 69.12 183 GLY A C 1
ATOM 1291 O O . GLY A 1 183 ? 10.117 -17.589 -6.079 1.00 69.12 183 GLY A O 1
ATOM 1292 N N . THR A 1 184 ? 9.600 -15.514 -5.444 1.00 72.12 184 THR A N 1
ATOM 1293 C CA . THR A 1 184 ? 10.828 -14.882 -5.986 1.00 72.12 184 THR A CA 1
ATOM 1294 C C . THR A 1 184 ? 12.016 -14.901 -5.021 1.00 72.12 184 THR A C 1
ATOM 1296 O O . THR A 1 184 ? 13.022 -14.212 -5.235 1.00 72.12 184 THR A O 1
ATOM 1299 N N . THR A 1 185 ? 11.918 -15.655 -3.922 1.00 66.25 185 THR A N 1
ATOM 1300 C CA . THR A 1 185 ? 13.030 -15.804 -2.980 1.00 66.25 185 THR A CA 1
ATOM 1301 C C . THR A 1 185 ? 14.230 -16.444 -3.675 1.00 66.25 185 THR A C 1
ATOM 1303 O O . THR A 1 185 ? 14.106 -17.225 -4.621 1.00 66.25 185 THR A O 1
ATOM 1306 N N . ARG A 1 186 ? 15.432 -16.116 -3.186 1.00 59.69 186 ARG A N 1
ATOM 1307 C CA . ARG A 1 186 ? 16.707 -16.582 -3.758 1.00 59.69 186 ARG A CA 1
ATOM 1308 C C . ARG A 1 186 ? 16.790 -18.111 -3.880 1.00 59.69 186 ARG A C 1
ATOM 1310 O O . ARG A 1 186 ? 17.509 -18.610 -4.739 1.00 59.69 186 ARG A O 1
ATOM 1317 N N . GLU A 1 187 ? 16.071 -18.829 -3.025 1.00 57.81 187 GLU A N 1
ATOM 1318 C CA . GLU A 1 187 ? 16.064 -20.292 -2.947 1.00 57.81 187 GLU A CA 1
ATOM 1319 C C . GLU A 1 187 ? 15.125 -20.942 -3.970 1.00 57.81 187 GLU A C 1
ATOM 1321 O O . GLU A 1 187 ? 15.392 -22.052 -4.422 1.00 57.81 187 GLU A O 1
ATOM 1326 N N . ALA A 1 188 ? 14.061 -20.247 -4.380 1.00 57.72 188 ALA A N 1
ATOM 1327 C CA . ALA A 1 188 ? 13.025 -20.791 -5.257 1.00 57.72 188 ALA A CA 1
ATOM 1328 C C . ALA A 1 188 ? 13.356 -20.676 -6.757 1.00 57.72 188 ALA A C 1
ATOM 1330 O O . ALA A 1 188 ? 12.634 -21.216 -7.593 1.00 57.72 188 ALA A O 1
ATOM 1331 N N . GLY A 1 189 ? 14.437 -19.975 -7.122 1.00 61.16 189 GLY A N 1
ATOM 1332 C CA . GLY A 1 189 ? 14.854 -19.816 -8.520 1.00 61.16 189 GLY A CA 1
ATOM 1333 C C . GLY A 1 189 ? 13.871 -19.022 -9.392 1.00 61.16 189 GLY A C 1
ATOM 1334 O O . GLY A 1 189 ? 14.033 -19.001 -10.611 1.00 61.16 189 GLY A O 1
ATOM 1335 N N . GLY A 1 190 ? 12.871 -18.369 -8.789 1.00 70.06 190 GLY A N 1
ATOM 1336 C CA . GLY A 1 190 ? 11.911 -17.522 -9.489 1.00 70.06 190 GLY A CA 1
ATOM 1337 C C . GLY A 1 190 ? 12.583 -16.294 -10.106 1.00 70.06 190 GLY A C 1
ATOM 1338 O O . GLY A 1 190 ? 13.408 -15.634 -9.469 1.00 70.06 190 GLY A O 1
ATOM 1339 N N . GLY A 1 191 ? 12.232 -15.991 -11.359 1.00 79.31 191 GLY A N 1
ATOM 1340 C CA . GLY A 1 191 ? 12.587 -14.724 -11.999 1.00 79.31 191 GLY A CA 1
ATOM 1341 C C . GLY A 1 191 ? 11.873 -13.541 -11.333 1.00 79.31 191 GLY A C 1
ATOM 1342 O O . GLY A 1 191 ? 10.935 -13.745 -10.561 1.00 79.31 191 GLY A O 1
ATOM 1343 N N . PRO A 1 192 ? 12.299 -12.298 -11.598 1.00 88.31 192 PRO A N 1
ATOM 1344 C CA . PRO A 1 192 ? 11.638 -11.142 -11.021 1.00 88.31 192 PRO A CA 1
ATOM 1345 C C . PRO A 1 192 ? 10.243 -10.952 -11.630 1.00 88.31 192 PRO A C 1
ATOM 1347 O O . PRO A 1 192 ? 10.035 -11.135 -12.830 1.00 88.31 192 PRO A O 1
ATOM 1350 N N . VAL A 1 193 ? 9.292 -10.562 -10.789 1.00 91.81 193 VAL A N 1
ATOM 1351 C CA . VAL A 1 193 ? 7.872 -10.450 -11.125 1.00 91.81 193 VAL A CA 1
ATOM 1352 C C . VAL A 1 193 ? 7.549 -9.008 -11.496 1.00 91.81 193 VAL A C 1
ATOM 1354 O O . VAL A 1 193 ? 7.914 -8.096 -10.750 1.00 91.81 193 VAL A O 1
ATOM 1357 N N . PRO A 1 194 ? 6.866 -8.751 -12.620 1.00 94.88 194 PRO A N 1
ATOM 1358 C CA . PRO A 1 194 ? 6.456 -7.403 -12.964 1.00 94.88 194 PRO A CA 1
ATOM 1359 C C . PRO A 1 194 ? 5.349 -6.919 -12.019 1.00 94.88 194 PRO A C 1
ATOM 1361 O O . PRO A 1 194 ? 4.312 -7.571 -11.874 1.00 94.88 194 PRO A O 1
ATOM 1364 N N . VAL A 1 195 ? 5.559 -5.762 -11.388 1.00 96.56 195 VAL A N 1
ATOM 1365 C CA . VAL A 1 195 ? 4.639 -5.175 -10.404 1.00 96.56 195 VAL A CA 1
ATOM 1366 C C . VAL A 1 195 ? 4.492 -3.662 -10.563 1.00 96.56 195 VAL A C 1
ATOM 1368 O O . VAL A 1 195 ? 5.371 -2.994 -11.106 1.00 96.56 195 VAL A O 1
ATOM 1371 N N . VAL A 1 196 ? 3.415 -3.114 -9.999 1.00 97.44 196 VAL A N 1
ATOM 1372 C CA . VAL A 1 196 ? 3.320 -1.692 -9.644 1.00 97.44 196 VAL A CA 1
ATOM 1373 C C . VAL A 1 196 ? 3.200 -1.568 -8.129 1.00 97.44 196 VAL A C 1
ATOM 1375 O O . VAL A 1 196 ? 2.248 -2.077 -7.530 1.00 97.44 196 VAL A O 1
ATOM 1378 N N . LEU A 1 197 ? 4.169 -0.893 -7.513 1.00 97.06 197 LEU A N 1
ATOM 1379 C CA . LEU A 1 197 ? 4.197 -0.603 -6.080 1.00 97.06 197 LEU A CA 1
ATOM 1380 C C . LEU A 1 197 ? 3.716 0.822 -5.826 1.00 97.06 197 LEU A C 1
ATOM 1382 O O . LEU A 1 197 ? 4.168 1.747 -6.492 1.00 97.06 197 LEU A O 1
ATOM 1386 N N . VAL A 1 198 ? 2.847 0.996 -4.839 1.00 95.94 198 VAL A N 1
ATOM 1387 C CA . VAL A 1 198 ? 2.434 2.300 -4.316 1.00 95.94 198 VAL A CA 1
ATOM 1388 C C . VAL A 1 198 ? 3.106 2.499 -2.967 1.00 95.94 198 VAL A C 1
ATOM 1390 O O . VAL A 1 198 ? 3.113 1.583 -2.140 1.00 95.94 198 VAL A O 1
ATOM 1393 N N . GLY A 1 199 ? 3.737 3.649 -2.776 1.00 94.38 199 GLY A N 1
ATOM 1394 C CA . GLY A 1 199 ? 4.495 3.942 -1.567 1.00 94.38 199 GLY A CA 1
ATOM 1395 C C . GLY A 1 199 ? 5.248 5.263 -1.642 1.00 94.38 199 GLY A C 1
ATOM 1396 O O . GLY A 1 199 ? 5.007 6.094 -2.519 1.00 94.38 199 GLY A O 1
ATOM 1397 N N . ARG A 1 200 ? 6.228 5.436 -0.756 1.00 92.69 200 ARG A N 1
ATOM 1398 C CA . ARG A 1 200 ? 7.053 6.653 -0.658 1.00 92.69 200 ARG A CA 1
ATOM 1399 C C . ARG A 1 200 ? 8.504 6.344 -0.320 1.00 92.69 200 ARG A C 1
ATOM 1401 O O . ARG A 1 200 ? 8.814 5.284 0.216 1.00 92.69 200 ARG A O 1
ATOM 1408 N N . PHE A 1 201 ? 9.407 7.286 -0.567 1.00 90.56 201 PHE A N 1
ATOM 1409 C CA . PHE A 1 201 ? 10.790 7.148 -0.108 1.00 90.56 201 PHE A CA 1
ATOM 1410 C C . PHE A 1 201 ? 10.929 7.585 1.351 1.00 90.56 201 PHE A C 1
ATOM 1412 O O . PHE A 1 201 ? 10.348 8.578 1.773 1.00 90.56 201 PHE A O 1
ATOM 1419 N N . GLU A 1 202 ? 11.723 6.863 2.137 1.00 86.00 202 GLU A N 1
ATOM 1420 C CA . GLU A 1 202 ? 12.032 7.304 3.499 1.00 86.00 202 GLU A CA 1
ATOM 1421 C C . GLU A 1 202 ? 12.954 8.545 3.454 1.00 86.00 202 GLU A C 1
ATOM 1423 O O . GLU A 1 202 ? 13.928 8.535 2.690 1.00 86.00 202 GLU A O 1
ATOM 1428 N N . PRO A 1 203 ? 12.701 9.599 4.258 1.00 77.94 203 PRO A N 1
ATOM 1429 C CA . PRO A 1 203 ? 13.472 10.847 4.222 1.00 77.94 203 PRO A CA 1
ATOM 1430 C C . PRO A 1 203 ? 14.979 10.683 4.392 1.00 77.94 203 PRO A C 1
ATOM 1432 O O . PRO A 1 203 ? 15.752 11.315 3.677 1.00 77.94 203 PRO A O 1
ATOM 1435 N N . ASP A 1 204 ? 15.383 9.785 5.287 1.00 70.75 204 ASP A N 1
ATOM 1436 C CA . ASP A 1 204 ? 16.783 9.584 5.668 1.00 70.75 204 ASP A CA 1
ATOM 1437 C C . ASP A 1 204 ? 17.450 8.429 4.902 1.00 70.75 204 ASP A C 1
ATOM 1439 O O . ASP A 1 204 ? 18.523 7.947 5.268 1.00 70.75 204 ASP A O 1
ATOM 1443 N N . SER A 1 205 ? 16.821 7.955 3.823 1.00 69.62 205 SER A N 1
ATOM 1444 C CA . SER A 1 205 ? 17.397 6.914 2.973 1.00 69.62 205 SER A CA 1
ATOM 1445 C C . SER A 1 205 ? 18.605 7.461 2.197 1.00 69.62 205 SER A C 1
ATOM 1447 O O . SER A 1 205 ? 18.512 8.491 1.526 1.00 69.62 205 SER A O 1
ATOM 1449 N N . ALA A 1 206 ? 19.753 6.776 2.235 1.00 63.09 206 ALA A N 1
ATOM 1450 C CA . ALA A 1 206 ? 20.948 7.195 1.496 1.00 63.09 206 ALA A CA 1
ATOM 1451 C C . ALA A 1 206 ? 20.803 6.953 -0.025 1.00 63.09 206 ALA A C 1
ATOM 1453 O O . ALA A 1 206 ? 20.087 6.047 -0.471 1.00 63.09 206 ALA A O 1
ATOM 1454 N N . PHE A 1 207 ? 21.470 7.767 -0.854 1.00 60.47 207 PHE A N 1
ATOM 1455 C CA . PHE A 1 207 ? 21.585 7.507 -2.295 1.00 60.47 207 PHE A CA 1
ATOM 1456 C C . PHE A 1 207 ? 22.599 6.393 -2.564 1.00 60.47 207 PHE A C 1
ATOM 1458 O O . PHE A 1 207 ? 23.672 6.342 -1.966 1.00 60.47 207 PHE A O 1
ATOM 1465 N N . CYS A 1 208 ? 22.266 5.512 -3.502 1.00 60.38 208 CYS A N 1
ATOM 1466 C CA . CYS A 1 208 ? 23.131 4.410 -3.904 1.00 60.38 208 CYS A CA 1
ATOM 1467 C C . CYS A 1 208 ? 24.222 4.948 -4.835 1.00 60.38 208 CYS A C 1
ATOM 1469 O O . CYS A 1 208 ? 23.915 5.350 -5.955 1.00 60.38 208 CYS A O 1
ATOM 1471 N N . THR A 1 209 ? 25.485 4.977 -4.400 1.00 50.28 209 THR A N 1
ATOM 1472 C CA . THR A 1 209 ? 26.584 5.491 -5.240 1.00 50.28 209 THR A CA 1
ATOM 1473 C C . THR A 1 209 ? 27.467 4.429 -5.888 1.00 50.28 209 THR A C 1
ATOM 1475 O O . THR A 1 209 ? 28.215 4.814 -6.778 1.00 50.28 209 THR A O 1
ATOM 1478 N N . ARG A 1 210 ? 27.368 3.132 -5.540 1.00 47.12 210 ARG A N 1
ATOM 1479 C CA . ARG A 1 210 ? 27.828 1.953 -6.328 1.00 47.12 210 ARG A CA 1
ATOM 1480 C C . ARG A 1 210 ? 27.897 0.696 -5.441 1.00 47.12 210 ARG A C 1
ATOM 1482 O O . ARG A 1 210 ? 28.569 0.700 -4.419 1.00 47.12 210 ARG A O 1
ATOM 1489 N N . LEU A 1 211 ? 27.292 -0.396 -5.916 1.00 45.97 211 LEU A N 1
ATOM 1490 C CA . LEU A 1 211 ? 27.709 -1.801 -5.718 1.00 45.97 211 LEU A CA 1
ATOM 1491 C C . LEU A 1 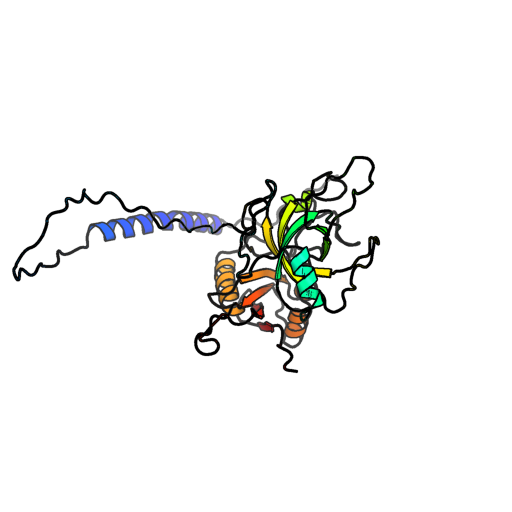211 ? 27.691 -2.433 -4.305 1.00 45.97 211 LEU A C 1
ATOM 1493 O O . LEU A 1 211 ? 28.125 -3.574 -4.167 1.00 45.97 211 LEU A O 1
ATOM 1497 N N . GLY A 1 212 ? 27.167 -1.778 -3.269 1.00 44.97 212 GLY A N 1
ATOM 1498 C CA . GLY A 1 212 ? 26.959 -2.422 -1.961 1.00 44.97 212 GLY A CA 1
ATOM 1499 C C . GLY A 1 212 ? 25.586 -3.111 -1.844 1.00 44.97 212 GLY A C 1
ATOM 1500 O O . GLY A 1 212 ? 24.597 -2.513 -2.265 1.00 44.97 212 GLY A O 1
ATOM 1501 N N . PRO A 1 213 ? 25.464 -4.300 -1.213 1.00 45.53 213 PRO A N 1
ATOM 1502 C CA . PRO A 1 213 ? 24.165 -4.925 -0.904 1.00 45.53 213 PRO A CA 1
ATOM 1503 C C . PRO A 1 213 ? 23.315 -4.108 0.092 1.00 45.53 213 PRO A C 1
ATOM 1505 O O . PRO A 1 213 ? 22.122 -4.348 0.246 1.00 45.53 213 PRO A O 1
ATOM 1508 N N . SER A 1 214 ? 23.922 -3.116 0.745 1.00 49.56 214 SER A N 1
ATOM 1509 C CA . SER A 1 214 ? 23.338 -2.182 1.715 1.00 49.56 214 SER A CA 1
ATOM 1510 C C . SER A 1 214 ? 22.929 -0.838 1.087 1.00 49.56 214 SER A C 1
ATOM 1512 O O . SER A 1 214 ? 22.935 0.207 1.735 1.00 49.56 214 SER A O 1
ATOM 1514 N N . CYS A 1 215 ? 22.584 -0.854 -0.199 1.00 59.28 215 CYS A N 1
ATOM 1515 C CA . CYS A 1 215 ? 22.060 0.288 -0.938 1.00 59.28 215 CYS A CA 1
ATOM 1516 C C . CYS A 1 215 ? 20.611 0.590 -0.512 1.00 59.28 215 CYS A C 1
ATOM 1518 O O . CYS A 1 215 ? 19.638 0.152 -1.114 1.00 59.28 215 CYS A O 1
ATOM 1520 N N . GLU A 1 216 ? 20.462 1.329 0.582 1.00 62.12 216 GLU A N 1
ATOM 1521 C CA . GLU A 1 216 ? 19.182 1.587 1.237 1.00 62.12 216 GLU A CA 1
ATOM 1522 C C . GLU A 1 216 ? 18.442 2.793 0.650 1.00 62.12 216 GLU A C 1
ATOM 1524 O O . GLU A 1 216 ? 18.023 3.691 1.376 1.00 62.12 216 GLU A O 1
ATOM 1529 N N . ALA A 1 217 ? 18.227 2.820 -0.666 1.00 64.50 217 ALA A N 1
ATOM 1530 C CA . ALA A 1 217 ? 17.140 3.615 -1.229 1.00 64.50 217 ALA A CA 1
ATOM 1531 C C . ALA A 1 217 ? 15.804 2.993 -0.782 1.00 64.50 217 ALA A C 1
ATOM 1533 O O . ALA A 1 217 ? 15.178 2.253 -1.539 1.00 64.50 217 ALA A O 1
ATOM 1534 N N . ARG A 1 218 ? 15.428 3.223 0.482 1.00 82.56 218 ARG A N 1
ATOM 1535 C CA . ARG A 1 218 ? 14.279 2.586 1.126 1.00 82.56 218 ARG A CA 1
ATOM 1536 C C . ARG A 1 218 ? 13.000 3.223 0.611 1.00 82.56 218 ARG A C 1
ATOM 1538 O O . ARG A 1 218 ? 12.689 4.373 0.921 1.00 82.56 218 ARG A O 1
ATOM 1545 N N . PHE A 1 219 ? 12.288 2.460 -0.205 1.00 91.44 219 PHE A N 1
ATOM 1546 C CA . PHE A 1 219 ? 10.942 2.785 -0.644 1.00 91.44 219 PHE A CA 1
ATOM 1547 C C . PHE A 1 219 ? 9.959 2.040 0.258 1.00 91.44 219 PHE A C 1
ATOM 1549 O O . PHE A 1 219 ? 9.875 0.816 0.204 1.00 91.44 219 PHE A O 1
ATOM 1556 N N . LEU A 1 220 ? 9.270 2.756 1.138 1.00 92.19 220 LEU A N 1
ATOM 1557 C CA . LEU A 1 220 ? 8.233 2.190 1.984 1.00 92.19 220 LEU A CA 1
ATOM 1558 C C . LEU A 1 220 ? 7.002 1.910 1.125 1.00 92.19 220 LEU A C 1
ATOM 1560 O O . LEU A 1 220 ? 6.359 2.843 0.654 1.00 92.19 220 LEU A O 1
ATOM 1564 N N . VAL A 1 221 ? 6.705 0.633 0.912 1.00 94.12 221 VAL A N 1
ATOM 1565 C CA . VAL A 1 221 ? 5.543 0.188 0.143 1.00 94.12 221 VAL A CA 1
ATOM 1566 C C . VAL A 1 221 ? 4.318 0.241 1.036 1.00 94.12 221 VAL A C 1
ATOM 1568 O O . VAL A 1 221 ? 4.328 -0.322 2.123 1.00 94.12 221 VAL A O 1
ATOM 1571 N N . ASP A 1 222 ? 3.251 0.856 0.555 1.00 93.31 222 ASP A N 1
ATOM 1572 C CA . ASP A 1 222 ? 1.953 0.849 1.216 1.00 93.31 222 ASP A CA 1
ATOM 1573 C C . ASP A 1 222 ? 0.966 -0.107 0.525 1.00 93.31 222 ASP A C 1
ATOM 1575 O O . ASP A 1 222 ? 0.110 -0.687 1.188 1.00 93.31 222 ASP A O 1
ATOM 1579 N N . GLN A 1 223 ? 1.118 -0.345 -0.784 1.00 94.25 223 GLN A N 1
ATOM 1580 C CA . GLN A 1 223 ? 0.285 -1.289 -1.534 1.00 94.25 223 GLN A CA 1
ATOM 1581 C C . GLN A 1 223 ? 1.030 -1.878 -2.742 1.00 94.25 223 GLN A C 1
ATOM 1583 O O . GLN A 1 223 ? 1.769 -1.190 -3.443 1.00 94.25 223 GLN A O 1
ATOM 1588 N N . VAL A 1 224 ? 0.784 -3.155 -3.042 1.00 95.00 224 VAL A N 1
ATOM 1589 C CA . VAL A 1 224 ? 1.025 -3.715 -4.381 1.00 95.00 224 VAL A CA 1
ATOM 1590 C C . VAL A 1 224 ? -0.253 -3.500 -5.187 1.00 95.00 224 VAL A C 1
ATOM 1592 O O . VAL A 1 224 ? -1.269 -4.094 -4.860 1.00 95.00 224 VAL A O 1
ATOM 1595 N N . ALA A 1 225 ? -0.253 -2.619 -6.183 1.00 95.94 225 ALA A N 1
ATOM 1596 C CA . ALA A 1 225 ? -1.486 -2.242 -6.887 1.00 95.94 225 ALA A CA 1
ATOM 1597 C C . ALA A 1 225 ? -1.746 -3.087 -8.143 1.00 95.94 225 ALA A C 1
ATOM 1599 O O . ALA A 1 225 ? -2.881 -3.202 -8.606 1.00 95.94 225 ALA A O 1
ATOM 1600 N N . TRP A 1 226 ? -0.700 -3.688 -8.707 1.00 96.56 226 TRP A N 1
ATOM 1601 C CA . TRP A 1 226 ? -0.774 -4.466 -9.941 1.00 96.56 226 TRP A CA 1
ATOM 1602 C C . TRP A 1 226 ? 0.352 -5.493 -9.986 1.00 96.56 226 TRP A C 1
ATOM 1604 O O . TRP A 1 226 ? 1.462 -5.185 -9.545 1.00 96.56 226 TRP A O 1
ATOM 1614 N N . VAL A 1 227 ? 0.073 -6.680 -10.528 1.00 94.81 227 VAL A N 1
ATOM 1615 C CA . VAL A 1 227 ? 1.022 -7.789 -10.705 1.00 94.81 227 VAL A CA 1
ATOM 1616 C C . VAL A 1 227 ? 0.675 -8.575 -11.966 1.00 94.81 227 VAL A C 1
ATOM 1618 O O . VAL A 1 227 ? -0.490 -8.895 -12.182 1.00 94.81 227 VAL A O 1
ATOM 1621 N N . GLU A 1 228 ? 1.680 -8.894 -12.785 1.00 92.06 228 GLU A N 1
ATOM 1622 C CA . GLU A 1 228 ? 1.569 -9.838 -13.918 1.00 92.06 228 GLU A CA 1
ATOM 1623 C C . GLU A 1 228 ? 0.346 -9.640 -14.833 1.00 92.06 228 GLU A C 1
ATOM 1625 O O . GLU A 1 228 ? -0.324 -10.588 -15.233 1.00 92.06 228 GLU A O 1
ATOM 1630 N N . GLY A 1 229 ? 0.035 -8.398 -15.198 1.00 91.44 229 GLY A N 1
ATOM 1631 C CA . GLY A 1 229 ? -1.076 -8.104 -16.111 1.00 91.44 229 GLY A CA 1
ATOM 1632 C C . GLY A 1 229 ? -2.382 -7.731 -15.418 1.00 91.44 229 GLY A C 1
ATOM 1633 O O . GLY A 1 229 ? -3.283 -7.230 -16.087 1.00 91.44 229 GLY A O 1
ATOM 1634 N N . ALA A 1 230 ? -2.497 -7.917 -14.102 1.00 94.12 230 ALA A N 1
ATOM 1635 C CA . ALA A 1 230 ? -3.748 -7.738 -13.375 1.00 94.12 230 ALA A CA 1
ATOM 1636 C C . ALA A 1 230 ? -3.625 -6.755 -12.206 1.00 94.12 230 ALA A C 1
ATOM 1638 O O . ALA A 1 230 ? -2.613 -6.696 -11.507 1.00 94.12 230 ALA A O 1
ATOM 1639 N N . ALA A 1 231 ? -4.702 -6.009 -11.950 1.00 93.62 231 ALA A N 1
ATOM 1640 C CA . ALA A 1 231 ? -4.831 -5.236 -10.721 1.00 93.62 231 ALA A CA 1
ATOM 1641 C C . ALA A 1 231 ? -4.820 -6.179 -9.507 1.00 93.62 231 ALA A C 1
ATOM 1643 O O . ALA A 1 231 ? -5.515 -7.198 -9.496 1.00 93.62 231 ALA A O 1
ATOM 1644 N N . PHE A 1 232 ? -4.053 -5.829 -8.475 1.00 92.19 232 PHE A N 1
ATOM 1645 C CA . PHE A 1 232 ? -4.038 -6.559 -7.213 1.00 92.19 232 PHE A CA 1
ATOM 1646 C C . PHE A 1 232 ? -4.936 -5.827 -6.210 1.00 92.19 232 PHE A C 1
ATOM 1648 O O . PHE A 1 232 ? -4.560 -4.766 -5.706 1.00 92.19 232 PHE A O 1
ATOM 1655 N N . PRO A 1 233 ? -6.148 -6.342 -5.935 1.00 86.88 233 PRO A N 1
ATOM 1656 C CA . PRO A 1 233 ? -7.120 -5.609 -5.144 1.00 86.88 233 PRO A CA 1
ATOM 1657 C C . PRO A 1 233 ? -6.640 -5.449 -3.702 1.00 86.88 233 PRO A C 1
ATOM 1659 O O . PRO A 1 233 ? -6.127 -6.401 -3.090 1.00 86.88 233 PRO A O 1
ATOM 1662 N N . SER A 1 234 ? -6.887 -4.267 -3.136 1.00 82.81 234 SER A N 1
ATOM 1663 C CA . SER A 1 234 ? -6.863 -4.096 -1.689 1.00 82.81 234 SER A CA 1
ATOM 1664 C C . SER A 1 234 ? -7.881 -5.069 -1.086 1.00 82.81 234 SER A C 1
ATOM 1666 O O . SER A 1 234 ? -9.007 -5.230 -1.555 1.00 82.81 234 SER A O 1
ATOM 1668 N N . ARG A 1 235 ? -7.436 -5.826 -0.088 1.00 84.69 235 ARG A N 1
ATOM 1669 C CA . ARG A 1 235 ? -8.302 -6.681 0.725 1.00 84.69 235 ARG A CA 1
ATOM 1670 C C . ARG A 1 235 ? -7.860 -6.532 2.166 1.00 84.69 235 ARG A C 1
ATOM 1672 O O . ARG A 1 235 ? -6.657 -6.339 2.383 1.00 84.69 235 ARG A O 1
ATOM 1679 N N . PRO A 1 236 ? -8.791 -6.656 3.116 1.00 85.25 236 PRO A N 1
ATOM 1680 C CA . PRO A 1 236 ? -8.456 -6.562 4.517 1.00 85.25 236 PRO A CA 1
ATOM 1681 C C . PRO A 1 236 ? -7.462 -7.656 4.910 1.00 85.25 236 PRO A C 1
ATOM 1683 O O . PRO A 1 236 ? -7.519 -8.791 4.423 1.00 85.25 236 PRO A O 1
ATOM 1686 N N . VAL A 1 237 ? -6.541 -7.295 5.793 1.00 87.94 237 VAL A N 1
ATOM 1687 C CA . VAL A 1 237 ? -5.642 -8.216 6.480 1.00 87.94 237 VAL A CA 1
ATOM 1688 C C . VAL A 1 237 ? -6.190 -8.492 7.876 1.00 87.94 237 VAL A C 1
ATOM 1690 O O . VAL A 1 237 ? -6.581 -7.573 8.584 1.00 87.94 237 VAL A O 1
ATOM 1693 N N . PHE A 1 238 ? -6.191 -9.755 8.290 1.00 86.50 238 PHE A N 1
ATOM 1694 C CA . PHE A 1 238 ? -6.669 -10.166 9.609 1.00 86.50 238 PHE A CA 1
ATOM 1695 C C . PHE A 1 238 ? -5.492 -10.584 10.484 1.00 86.50 238 PHE A C 1
ATOM 1697 O O . PHE A 1 238 ? -4.640 -11.358 10.036 1.00 86.50 238 PHE A O 1
ATOM 1704 N N . ASP A 1 239 ? -5.421 -10.042 11.701 1.00 82.81 239 ASP A N 1
ATOM 1705 C CA . ASP A 1 239 ? -4.444 -10.456 12.718 1.00 82.81 239 ASP A CA 1
ATOM 1706 C C . ASP A 1 239 ? -4.627 -11.948 12.998 1.00 82.81 239 ASP A C 1
ATOM 1708 O O . ASP A 1 239 ? -5.750 -12.439 13.071 1.00 82.81 239 ASP A O 1
ATOM 1712 N N . GLN A 1 240 ? -3.522 -12.687 13.119 1.00 76.06 240 GLN A N 1
ATOM 1713 C CA . GLN A 1 240 ? -3.556 -14.132 13.369 1.00 76.06 240 GLN A CA 1
ATOM 1714 C C . GLN A 1 240 ? -4.277 -14.483 14.677 1.00 76.06 240 GLN A C 1
ATOM 1716 O O . GLN A 1 240 ? -4.789 -15.588 14.811 1.00 76.06 240 GLN A O 1
ATOM 1721 N N . GLY A 1 241 ? -4.321 -13.548 15.632 1.00 75.19 241 GLY A N 1
ATOM 1722 C CA . GLY A 1 241 ? -5.091 -13.677 16.869 1.00 75.19 241 GLY A CA 1
ATOM 1723 C C . GLY A 1 241 ? -6.593 -13.407 16.719 1.00 75.19 241 GLY A C 1
ATOM 1724 O O . GLY A 1 241 ? -7.314 -13.491 17.710 1.00 75.19 241 GLY A O 1
ATOM 1725 N N . VAL A 1 242 ? -7.079 -13.049 15.526 1.00 80.38 242 VAL A N 1
ATOM 1726 C CA . VAL A 1 242 ? -8.513 -12.892 15.248 1.00 80.38 242 VAL A CA 1
ATOM 1727 C C . VAL A 1 242 ? -9.096 -14.267 14.938 1.00 80.38 242 VAL A C 1
ATOM 1729 O O . VAL A 1 242 ? -8.980 -14.787 13.829 1.00 80.38 242 VAL A O 1
ATOM 1732 N N . ASP A 1 243 ? -9.746 -14.860 15.934 1.00 69.19 243 ASP A N 1
ATOM 1733 C CA . ASP A 1 243 ? -10.441 -16.137 15.785 1.00 69.19 243 ASP A CA 1
ATOM 1734 C C . ASP A 1 243 ? -11.728 -15.968 14.956 1.00 69.19 243 ASP A C 1
ATOM 1736 O O . ASP A 1 243 ? -12.786 -15.623 15.489 1.00 69.19 243 ASP A O 1
ATOM 1740 N N . GLY A 1 244 ? -11.681 -16.273 13.656 1.00 65.19 244 GLY A N 1
ATOM 1741 C CA . GLY A 1 244 ? -12.889 -16.511 12.860 1.00 65.19 244 GLY A CA 1
ATOM 1742 C C . GLY A 1 244 ? -12.872 -15.979 11.432 1.00 65.19 244 GLY A C 1
ATOM 1743 O O . GLY A 1 244 ? -12.006 -15.217 11.016 1.00 65.19 244 GLY A O 1
ATOM 1744 N N . SER A 1 245 ? -13.875 -16.402 10.662 1.00 66.44 245 SER A N 1
ATOM 1745 C CA . SER A 1 245 ? -14.200 -15.788 9.375 1.00 66.44 245 SER A CA 1
ATOM 1746 C C . SER A 1 245 ? -14.857 -14.421 9.600 1.00 66.44 245 SER A C 1
ATOM 1748 O O . SER A 1 245 ? -15.656 -14.310 10.538 1.00 66.44 245 SER A O 1
ATOM 1750 N N . PRO A 1 246 ? -14.623 -13.425 8.725 1.00 69.88 246 PRO A N 1
ATOM 1751 C CA . PRO A 1 246 ? -15.340 -12.155 8.775 1.00 69.88 246 PRO A CA 1
ATOM 1752 C C . PRO A 1 246 ? -16.849 -12.398 8.822 1.00 69.88 246 PRO A C 1
ATOM 1754 O O . PRO A 1 246 ? -17.384 -13.207 8.060 1.00 69.88 246 PRO A O 1
ATOM 1757 N N . THR A 1 247 ? -17.534 -11.734 9.746 1.00 77.12 247 THR A N 1
ATOM 1758 C CA . THR A 1 247 ? -18.997 -11.737 9.790 1.00 77.12 247 THR A CA 1
ATOM 1759 C C . THR A 1 247 ? -19.542 -10.707 8.801 1.00 77.12 247 THR A C 1
ATOM 1761 O O . THR A 1 247 ? -18.848 -9.758 8.444 1.00 77.12 247 THR A O 1
ATOM 1764 N N . GLU A 1 248 ? -20.797 -10.860 8.374 1.00 76.25 248 GLU A N 1
ATOM 1765 C CA . GLU A 1 248 ? -21.474 -9.882 7.504 1.00 76.25 248 GLU A CA 1
ATOM 1766 C C . GLU A 1 248 ? -21.437 -8.459 8.093 1.00 76.25 248 GLU A C 1
ATOM 1768 O O . GLU A 1 248 ? -21.180 -7.490 7.383 1.00 76.25 248 GLU A O 1
ATOM 1773 N N . TRP A 1 249 ? -21.588 -8.355 9.417 1.00 75.44 249 TRP A N 1
ATOM 1774 C CA . TRP A 1 249 ? -21.439 -7.114 10.179 1.00 75.44 249 TRP A CA 1
ATOM 1775 C C . TRP A 1 249 ? -20.069 -6.456 9.973 1.00 75.44 249 TRP A C 1
ATOM 1777 O O . TRP A 1 249 ? -19.983 -5.263 9.691 1.00 75.44 249 TRP A O 1
ATOM 1787 N N . MET A 1 250 ? -18.995 -7.244 10.045 1.00 74.06 250 MET A N 1
ATOM 1788 C CA . MET A 1 250 ? -17.627 -6.749 9.867 1.00 74.06 250 MET A CA 1
ATOM 1789 C C . MET A 1 250 ? -17.393 -6.242 8.440 1.00 74.06 250 MET A C 1
ATOM 1791 O O . MET A 1 250 ? -16.715 -5.239 8.253 1.00 74.06 250 MET A O 1
ATOM 1795 N N . THR A 1 251 ? -17.982 -6.891 7.431 1.00 76.81 251 THR A N 1
ATOM 1796 C CA . THR A 1 251 ? -17.890 -6.433 6.035 1.00 76.81 251 THR A CA 1
ATOM 1797 C C . THR A 1 251 ? -18.612 -5.104 5.814 1.00 76.81 251 THR A C 1
ATOM 1799 O O . THR A 1 251 ? -18.101 -4.251 5.094 1.00 76.81 251 THR A O 1
ATOM 1802 N N . PHE A 1 252 ? -19.772 -4.900 6.443 1.00 76.62 252 PHE A N 1
ATOM 1803 C CA . PHE A 1 252 ? -20.495 -3.630 6.355 1.00 76.62 252 PHE A CA 1
ATOM 1804 C C . PHE A 1 252 ? -19.690 -2.479 6.978 1.00 76.62 252 PHE A C 1
ATOM 1806 O O . PHE A 1 252 ? -19.452 -1.461 6.329 1.00 76.62 252 PHE A O 1
ATOM 1813 N N . HIS A 1 253 ? -19.180 -2.676 8.19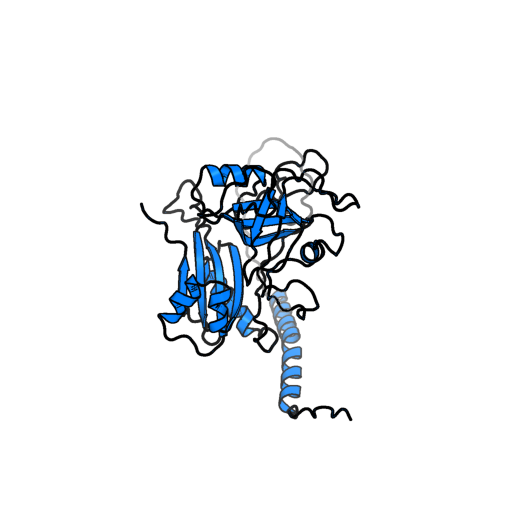7 1.00 71.94 253 HIS A N 1
ATOM 1814 C CA . HIS A 1 253 ? -18.375 -1.660 8.879 1.00 71.94 253 HIS A CA 1
ATOM 1815 C C . HIS A 1 253 ? -17.030 -1.388 8.213 1.00 71.94 253 HIS A C 1
ATOM 1817 O O . HIS A 1 253 ? -16.527 -0.271 8.310 1.00 71.94 253 HIS A O 1
ATOM 1823 N N . GLN A 1 254 ? -16.465 -2.365 7.502 1.00 77.81 254 GLN A N 1
ATOM 1824 C CA . GLN A 1 254 ? -15.278 -2.143 6.685 1.00 77.81 254 GLN A CA 1
ATOM 1825 C C . GLN A 1 254 ? -15.539 -1.086 5.600 1.00 77.81 254 GLN A C 1
ATOM 1827 O O . GLN A 1 254 ? -14.720 -0.191 5.420 1.00 77.81 254 GLN A O 1
ATOM 1832 N N . LEU A 1 255 ? -16.674 -1.152 4.897 1.00 80.50 255 LEU A N 1
ATOM 1833 C CA . LEU A 1 255 ? -16.996 -0.174 3.855 1.00 80.50 255 LEU A CA 1
ATOM 1834 C C . LEU A 1 255 ? -17.203 1.228 4.446 1.00 80.50 255 LEU A C 1
ATOM 1836 O O . LEU A 1 255 ? -16.659 2.201 3.926 1.00 80.50 255 LEU A O 1
ATOM 1840 N N . ASP A 1 256 ? -17.936 1.327 5.558 1.00 76.50 256 ASP A N 1
ATOM 1841 C CA . ASP A 1 256 ? -18.134 2.595 6.270 1.00 76.50 256 ASP A CA 1
ATOM 1842 C C . ASP A 1 256 ? -16.802 3.182 6.755 1.00 76.50 256 ASP A C 1
ATOM 1844 O O . ASP A 1 256 ? -16.571 4.388 6.642 1.00 76.50 256 ASP A O 1
ATOM 1848 N N . ALA A 1 257 ? -15.900 2.330 7.249 1.00 72.81 257 ALA A N 1
ATOM 1849 C CA . ALA A 1 257 ? -14.547 2.706 7.629 1.00 72.81 257 ALA A CA 1
ATOM 1850 C C . ALA A 1 257 ? -13.755 3.239 6.431 1.00 72.81 257 ALA A C 1
ATOM 1852 O O . ALA A 1 257 ? -13.167 4.315 6.504 1.00 72.81 257 ALA A O 1
ATOM 1853 N N . GLU A 1 258 ? -13.755 2.530 5.308 1.00 83.19 258 GLU A N 1
ATOM 1854 C CA . GLU A 1 258 ? -13.063 2.967 4.097 1.00 83.19 258 GLU A CA 1
ATOM 1855 C C . GLU A 1 258 ? -13.580 4.333 3.628 1.00 83.19 258 GLU A C 1
ATOM 1857 O O . GLU A 1 258 ? -12.798 5.273 3.485 1.00 83.19 258 GLU A O 1
ATOM 1862 N N . VAL A 1 259 ? -14.898 4.509 3.526 1.00 81.81 259 VAL A N 1
ATOM 1863 C CA . VAL A 1 259 ? -15.499 5.798 3.154 1.00 81.81 259 VAL A CA 1
ATOM 1864 C C . VAL A 1 259 ? -15.158 6.897 4.167 1.00 81.81 259 VAL A C 1
ATOM 1866 O O . VAL A 1 259 ? -14.822 8.016 3.773 1.00 81.81 259 VAL A O 1
ATOM 1869 N N . ALA A 1 260 ? -15.196 6.604 5.469 1.00 74.81 260 ALA A N 1
ATOM 1870 C CA . ALA A 1 260 ? -14.844 7.568 6.511 1.00 74.81 260 ALA A CA 1
ATOM 1871 C C . ALA A 1 260 ? -13.356 7.958 6.490 1.00 74.81 260 ALA A C 1
ATOM 1873 O O . ALA A 1 260 ? -13.011 9.076 6.882 1.00 74.81 260 ALA A O 1
ATOM 1874 N N . ALA A 1 261 ? -12.474 7.055 6.052 1.00 71.25 261 ALA A N 1
ATOM 1875 C CA . ALA A 1 261 ? -11.032 7.264 6.059 1.00 71.25 261 ALA A CA 1
ATOM 1876 C C . ALA A 1 261 ? -10.580 8.196 4.939 1.00 71.25 261 ALA A C 1
ATOM 1878 O O . ALA A 1 261 ? -9.772 9.100 5.161 1.00 71.25 261 ALA A O 1
ATOM 1879 N N . ILE A 1 262 ? -11.057 7.923 3.727 1.00 78.62 262 ILE A N 1
ATOM 1880 C CA . ILE A 1 262 ? -10.467 8.445 2.487 1.00 78.62 262 ILE A CA 1
ATOM 1881 C C . ILE A 1 262 ? -11.503 9.099 1.567 1.00 78.62 262 ILE A C 1
ATOM 1883 O O . ILE A 1 262 ? -11.150 9.606 0.503 1.00 78.62 262 ILE A O 1
ATOM 1887 N N . GLY A 1 263 ? -12.768 9.140 1.994 1.00 79.62 263 GLY A N 1
ATOM 1888 C CA . GLY A 1 263 ? -13.881 9.628 1.194 1.00 79.62 263 GLY A CA 1
ATOM 1889 C C . GLY A 1 263 ? -14.296 8.643 0.100 1.00 79.62 263 GLY A C 1
ATOM 1890 O O . GLY A 1 263 ? -13.716 7.577 -0.080 1.00 79.62 263 GLY A O 1
ATOM 1891 N N . TRP A 1 264 ? -15.314 9.030 -0.666 1.00 75.88 264 TRP A N 1
ATOM 1892 C CA . TRP A 1 264 ? -15.875 8.215 -1.752 1.00 75.88 264 TRP A CA 1
ATOM 1893 C C . TRP A 1 264 ? -14.947 8.043 -2.959 1.00 75.88 264 TRP A C 1
ATOM 1895 O O . TRP A 1 264 ? -15.180 7.170 -3.788 1.00 75.88 264 TRP A O 1
ATOM 1905 N N . SER A 1 265 ? -13.937 8.902 -3.089 1.00 75.75 265 SER A N 1
ATOM 1906 C CA . SER A 1 265 ? -13.039 8.961 -4.246 1.00 75.75 265 SER A CA 1
ATOM 1907 C C . SER A 1 265 ? -11.585 8.669 -3.892 1.00 75.75 265 SER A C 1
ATOM 1909 O O . SER A 1 265 ? -10.702 9.016 -4.671 1.00 75.75 265 SER A O 1
ATOM 1911 N N . GLY A 1 266 ? -11.326 8.137 -2.698 1.00 83.81 266 GLY A N 1
ATOM 1912 C CA . GLY A 1 266 ? -9.981 7.775 -2.283 1.00 83.81 266 GLY A CA 1
ATOM 1913 C C . GLY A 1 266 ? -9.626 6.337 -2.646 1.00 83.81 266 GLY A C 1
ATOM 1914 O O . GLY A 1 266 ? -10.502 5.491 -2.826 1.00 83.81 266 GLY A O 1
ATOM 1915 N N . THR A 1 267 ? -8.329 6.037 -2.650 1.00 89.19 267 THR A N 1
ATOM 1916 C CA . THR A 1 267 ? -7.832 4.661 -2.762 1.00 89.19 267 THR A CA 1
ATOM 1917 C C . THR A 1 267 ? -7.427 4.100 -1.396 1.00 89.19 267 THR A C 1
ATOM 1919 O O . THR A 1 267 ? -6.598 4.679 -0.693 1.00 89.19 267 THR A O 1
ATOM 1922 N N . VAL A 1 268 ? -7.965 2.932 -1.028 1.00 91.19 268 VAL A N 1
ATOM 1923 C CA . VAL A 1 268 ? -7.532 2.170 0.156 1.00 91.19 268 VAL A CA 1
ATOM 1924 C C . VAL A 1 268 ? -6.169 1.539 -0.117 1.00 91.19 268 VAL A C 1
ATOM 1926 O O . VAL A 1 268 ? -6.037 0.713 -1.019 1.00 91.19 268 VAL A O 1
ATOM 1929 N N . LEU A 1 269 ? -5.174 1.883 0.699 1.00 91.38 269 LEU A N 1
ATOM 1930 C CA . LEU A 1 269 ? -3.836 1.292 0.642 1.00 91.38 269 LEU A CA 1
ATOM 1931 C C . LEU A 1 269 ? -3.730 0.068 1.548 1.00 91.38 269 LEU A C 1
ATOM 1933 O O . LEU A 1 269 ? -3.324 -1.011 1.122 1.00 91.38 269 LEU A O 1
ATOM 1937 N N . VAL A 1 270 ? -4.131 0.248 2.807 1.00 91.56 270 VAL A N 1
ATOM 1938 C CA . VAL A 1 270 ? -4.094 -0.775 3.848 1.00 91.56 270 VAL A CA 1
ATOM 1939 C C . VAL A 1 270 ? -5.447 -0.786 4.537 1.00 91.56 270 VAL A C 1
ATOM 1941 O O . VAL A 1 270 ? -5.954 0.251 4.954 1.00 91.56 270 VAL A O 1
ATOM 1944 N N . SER A 1 271 ? -6.015 -1.975 4.673 1.00 91.56 271 SER A N 1
ATOM 1945 C CA . SER A 1 271 ? -7.192 -2.237 5.492 1.00 91.56 271 SER A CA 1
ATOM 1946 C C . SER A 1 271 ? -6.860 -3.452 6.340 1.00 91.56 271 SER A C 1
ATOM 1948 O O . SER A 1 271 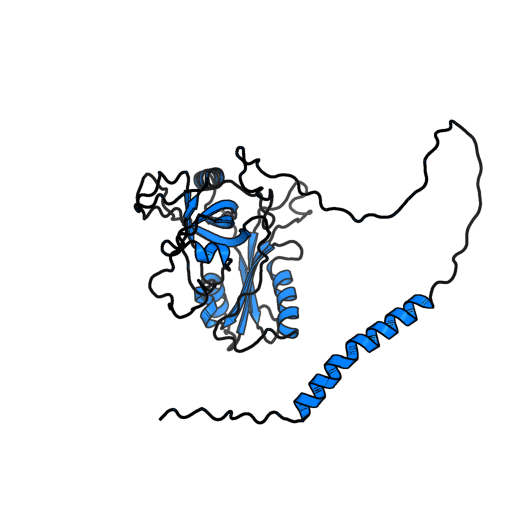? -6.366 -4.453 5.813 1.00 91.56 271 SER A O 1
ATOM 1950 N N . ALA A 1 272 ? -7.029 -3.354 7.651 1.00 91.44 272 ALA A N 1
ATOM 1951 C CA . ALA A 1 272 ? -6.697 -4.438 8.555 1.00 91.44 272 ALA A CA 1
ATOM 1952 C C . ALA A 1 272 ? -7.620 -4.467 9.770 1.00 91.44 272 ALA A C 1
ATOM 1954 O O . ALA A 1 272 ? -7.891 -3.435 10.379 1.00 91.44 272 ALA A O 1
ATOM 1955 N N . LEU A 1 273 ? -8.039 -5.670 10.147 1.00 91.12 273 LEU A N 1
ATOM 1956 C CA . LEU A 1 273 ? -8.672 -5.940 11.426 1.00 91.12 273 LEU A CA 1
ATOM 1957 C C . LEU A 1 273 ? -7.649 -6.590 12.345 1.00 91.12 273 LEU A C 1
ATOM 1959 O O . LEU A 1 273 ? -7.113 -7.662 12.048 1.00 91.12 273 LEU A O 1
ATOM 1963 N N . LEU A 1 274 ? -7.378 -5.932 13.462 1.00 91.75 274 LEU A N 1
ATOM 1964 C CA . LEU A 1 274 ? -6.277 -6.297 14.337 1.00 91.75 274 LEU A CA 1
ATOM 1965 C C . LEU A 1 274 ? -6.599 -6.012 15.796 1.00 91.75 274 LEU A C 1
ATOM 1967 O O . LEU A 1 274 ? -7.492 -5.227 16.112 1.00 91.75 274 LEU A O 1
ATOM 1971 N N . ARG A 1 275 ? -5.869 -6.657 16.705 1.00 90.88 275 ARG A N 1
ATOM 1972 C CA . ARG A 1 275 ? -5.912 -6.280 18.120 1.00 90.88 275 ARG A CA 1
ATOM 1973 C C . ARG A 1 275 ? -5.231 -4.929 18.298 1.00 90.88 275 ARG A C 1
ATOM 1975 O O . ARG A 1 275 ? -4.244 -4.648 17.616 1.00 90.88 275 ARG A O 1
ATOM 1982 N N . ALA A 1 276 ? -5.732 -4.097 19.208 1.00 90.56 276 ALA A N 1
ATOM 1983 C CA . ALA A 1 276 ? -5.211 -2.744 19.406 1.00 90.56 276 ALA A CA 1
ATOM 1984 C C . ALA A 1 276 ? -3.686 -2.714 19.653 1.00 90.56 276 ALA A C 1
ATOM 1986 O O . ALA A 1 276 ? -3.004 -1.820 19.156 1.00 90.56 276 ALA A O 1
ATOM 1987 N N . GLU A 1 277 ? -3.131 -3.708 20.354 1.00 88.81 277 GLU A N 1
ATOM 1988 C CA . GLU A 1 277 ? -1.690 -3.836 20.599 1.00 88.81 277 GLU A CA 1
ATOM 1989 C C . GLU A 1 277 ? -0.862 -4.164 19.343 1.00 88.81 277 GLU A C 1
ATOM 1991 O O . GLU A 1 277 ? 0.310 -3.797 19.261 1.00 88.81 277 GLU A O 1
ATOM 1996 N N . THR A 1 278 ? -1.462 -4.812 18.342 1.00 90.50 278 THR A N 1
ATOM 1997 C CA . THR A 1 278 ? -0.810 -5.146 17.067 1.00 90.50 278 THR A CA 1
ATOM 1998 C C . THR A 1 278 ? -0.657 -3.905 16.178 1.00 90.50 278 THR A C 1
ATOM 2000 O O . THR A 1 278 ? 0.211 -3.872 15.304 1.00 90.50 278 THR A O 1
ATOM 2003 N N . LEU A 1 279 ? -1.443 -2.846 16.422 1.00 91.38 279 LEU A N 1
ATOM 2004 C CA . LEU A 1 279 ? -1.415 -1.621 15.617 1.00 91.38 279 LEU A CA 1
ATOM 2005 C C . LEU A 1 279 ? -0.041 -0.944 15.628 1.00 91.38 279 LEU A C 1
ATOM 2007 O O . LEU A 1 279 ? 0.353 -0.387 14.612 1.00 91.38 279 LEU A O 1
ATOM 2011 N N . GLU A 1 280 ? 0.714 -1.032 16.727 1.00 91.56 280 GLU A N 1
ATOM 2012 C CA . GLU A 1 280 ? 2.060 -0.443 16.814 1.00 91.56 280 GLU A CA 1
ATOM 2013 C C . GLU A 1 280 ? 3.017 -1.044 15.774 1.00 91.56 280 GLU A C 1
ATOM 2015 O O . GLU A 1 280 ? 3.920 -0.363 15.301 1.00 91.56 280 GLU A O 1
ATOM 2020 N N . GLN A 1 281 ? 2.804 -2.300 15.369 1.00 88.56 281 GLN A N 1
ATOM 2021 C CA . GLN A 1 281 ? 3.626 -2.956 14.350 1.00 88.56 281 GLN A CA 1
ATOM 2022 C C . GLN A 1 281 ? 3.254 -2.513 12.928 1.00 88.56 281 GLN A C 1
ATOM 2024 O O . GLN A 1 281 ? 4.122 -2.460 12.058 1.00 88.56 281 GLN A O 1
ATOM 2029 N N . VAL A 1 282 ? 1.975 -2.198 12.695 1.00 90.00 282 VAL A N 1
ATOM 2030 C CA . VAL A 1 282 ? 1.436 -1.785 11.387 1.00 90.00 282 VAL A CA 1
ATOM 2031 C C . VAL A 1 282 ? 1.645 -0.287 11.155 1.00 90.00 282 VAL A C 1
ATOM 2033 O O . VAL A 1 282 ? 2.186 0.122 10.130 1.00 90.00 282 VAL A O 1
ATOM 2036 N N . ASP A 1 283 ? 1.236 0.539 12.120 1.00 91.94 283 ASP A N 1
ATOM 2037 C CA . ASP A 1 283 ? 1.346 1.995 12.089 1.00 91.94 283 ASP A CA 1
ATOM 2038 C C . ASP A 1 283 ? 1.601 2.553 13.507 1.00 91.94 283 ASP A C 1
ATOM 2040 O O . ASP A 1 283 ? 0.660 2.859 14.253 1.00 91.94 283 ASP A O 1
ATOM 2044 N N . PRO A 1 284 ? 2.882 2.762 13.871 1.00 90.94 284 PRO A N 1
ATOM 2045 C CA . PRO A 1 284 ? 3.266 3.354 15.151 1.00 90.94 284 PRO A CA 1
ATOM 2046 C C . PRO A 1 284 ? 2.630 4.726 15.423 1.00 90.94 284 PRO A C 1
ATOM 2048 O O . PRO A 1 284 ? 2.441 5.125 16.572 1.00 90.94 284 PRO A O 1
ATOM 2051 N N . ALA A 1 285 ? 2.335 5.517 14.385 1.00 90.62 285 ALA A N 1
ATOM 2052 C CA . ALA A 1 285 ? 1.727 6.831 14.574 1.00 90.62 285 ALA A CA 1
ATOM 2053 C C . ALA A 1 285 ? 0.247 6.705 14.959 1.00 90.62 285 ALA A C 1
ATOM 2055 O O . ALA A 1 285 ? -0.205 7.406 15.870 1.00 90.62 285 ALA A O 1
ATOM 2056 N N . ALA A 1 286 ? -0.479 5.789 14.315 1.00 92.19 286 ALA A N 1
ATOM 2057 C CA . ALA A 1 286 ? -1.860 5.480 14.663 1.00 92.19 286 ALA A CA 1
ATOM 2058 C C . ALA A 1 286 ? -1.970 4.869 16.069 1.00 92.19 286 ALA A C 1
ATOM 2060 O O . ALA A 1 286 ? -2.821 5.292 16.853 1.00 92.19 286 ALA A O 1
ATOM 2061 N N . ALA A 1 287 ? -1.068 3.954 16.432 1.00 92.62 287 ALA A N 1
ATOM 2062 C CA . ALA A 1 287 ? -1.020 3.362 17.768 1.00 92.62 287 ALA A CA 1
ATOM 2063 C C . ALA A 1 287 ? -0.737 4.395 18.869 1.00 92.62 287 ALA A C 1
ATOM 2065 O O . ALA A 1 287 ? -1.455 4.438 19.871 1.00 92.62 287 ALA A O 1
ATOM 2066 N N . ARG A 1 288 ? 0.221 5.313 18.667 1.00 92.12 288 ARG A N 1
ATOM 2067 C CA . ARG A 1 288 ? 0.436 6.436 19.600 1.00 92.12 288 ARG A CA 1
ATOM 2068 C C . ARG A 1 288 ? -0.804 7.312 19.751 1.00 92.12 288 ARG A C 1
ATOM 2070 O O . ARG A 1 288 ? -1.143 7.692 20.869 1.00 92.12 288 ARG A O 1
ATOM 2077 N N . ALA A 1 289 ? -1.493 7.628 18.655 1.00 91.12 289 ALA A N 1
ATOM 2078 C CA . ALA A 1 289 ? -2.731 8.399 18.717 1.00 91.12 289 ALA A CA 1
ATOM 2079 C C . ALA A 1 289 ? -3.835 7.645 19.478 1.00 91.12 289 ALA A C 1
ATOM 2081 O O . ALA A 1 289 ? -4.538 8.252 20.287 1.00 91.12 289 ALA A O 1
ATOM 2082 N N . LEU A 1 290 ? -3.946 6.329 19.281 1.00 90.31 290 LEU A N 1
ATOM 2083 C CA . LEU A 1 290 ? -4.877 5.472 20.010 1.00 90.31 290 LEU A CA 1
ATOM 2084 C C . LEU A 1 290 ? -4.565 5.444 21.512 1.00 90.31 290 LEU A C 1
ATOM 2086 O O . LEU A 1 290 ? -5.484 5.578 22.310 1.00 90.31 290 LEU A O 1
ATOM 2090 N N . ALA A 1 291 ? -3.288 5.360 21.898 1.00 88.38 291 ALA A N 1
ATOM 2091 C CA . ALA A 1 291 ? -2.847 5.327 23.295 1.00 88.38 291 ALA A CA 1
ATOM 2092 C C . ALA A 1 291 ? -3.148 6.620 24.078 1.00 88.38 291 ALA A C 1
ATOM 2094 O O . ALA A 1 291 ? -3.270 6.586 25.301 1.00 88.38 291 ALA A O 1
ATOM 2095 N N . THR A 1 292 ? -3.296 7.767 23.398 1.00 85.19 292 THR A N 1
ATOM 2096 C CA . THR A 1 292 ? -3.765 9.013 24.046 1.00 85.19 292 THR A CA 1
ATOM 2097 C C . THR A 1 292 ? -5.245 8.971 24.426 1.00 85.19 292 THR A C 1
ATOM 2099 O O . THR A 1 292 ? -5.718 9.801 25.203 1.00 85.19 292 THR A O 1
ATOM 2102 N N . ARG A 1 293 ? -5.986 8.005 23.882 1.00 78.75 293 ARG A N 1
ATOM 2103 C CA . ARG A 1 293 ? -7.384 7.728 24.193 1.00 78.75 293 ARG A CA 1
ATOM 2104 C C . ARG A 1 293 ? -7.431 6.444 25.018 1.00 78.75 293 ARG A C 1
ATOM 2106 O O . ARG A 1 293 ? -6.485 5.663 25.038 1.00 78.75 293 ARG A O 1
ATOM 2113 N N . ARG A 1 294 ? -8.515 6.212 25.759 1.00 74.88 294 ARG A N 1
ATOM 2114 C CA . ARG A 1 294 ? -8.685 4.926 26.449 1.00 74.88 294 ARG A CA 1
ATOM 2115 C C . ARG A 1 294 ? -8.776 3.843 25.372 1.00 74.88 294 ARG A C 1
ATOM 2117 O O . ARG A 1 294 ? -9.796 3.769 24.696 1.00 74.88 294 ARG A O 1
ATOM 2124 N N . ALA A 1 295 ? -7.701 3.074 25.192 1.00 70.94 295 ALA A N 1
ATOM 2125 C CA . ALA A 1 295 ? -7.640 2.052 24.158 1.00 70.94 295 ALA A CA 1
ATOM 2126 C C . ALA A 1 295 ? -8.805 1.062 24.341 1.00 70.94 295 ALA A C 1
ATOM 2128 O O . ALA A 1 295 ? -9.079 0.658 25.482 1.00 70.94 295 ALA A O 1
ATOM 2129 N N . PRO A 1 296 ? -9.511 0.693 23.261 1.00 75.06 296 PRO A N 1
ATOM 2130 C CA . PRO A 1 296 ? -10.507 -0.362 23.335 1.00 75.06 296 PRO A CA 1
ATOM 2131 C C . PRO A 1 296 ? -9.815 -1.651 23.789 1.00 75.06 296 PRO A C 1
ATOM 2133 O O . PRO A 1 296 ? -8.684 -1.935 23.403 1.00 75.06 296 PRO A O 1
ATOM 2136 N N . ALA A 1 297 ? -10.489 -2.444 24.619 1.00 74.69 297 ALA A N 1
ATOM 2137 C CA . ALA A 1 297 ? -9.944 -3.708 25.118 1.00 74.69 297 ALA A CA 1
ATOM 2138 C C . ALA A 1 297 ? -10.005 -4.850 24.078 1.00 74.69 297 ALA A C 1
ATOM 2140 O O . ALA A 1 297 ? -9.810 -6.007 24.439 1.00 74.69 297 ALA A O 1
ATOM 2141 N N . GLY A 1 298 ? -10.340 -4.547 22.819 1.00 85.62 298 GLY A N 1
ATOM 2142 C CA . GLY A 1 298 ? -10.695 -5.527 21.795 1.00 85.62 298 GLY A CA 1
ATOM 2143 C C . GLY A 1 298 ? -10.060 -5.258 20.431 1.00 85.62 298 GLY A C 1
ATOM 2144 O O . GLY A 1 298 ? -8.936 -4.766 20.327 1.00 85.62 298 GLY A O 1
ATOM 2145 N N . LEU A 1 299 ? -10.794 -5.635 19.383 1.00 89.94 299 LEU A N 1
ATOM 2146 C CA . LEU A 1 299 ? -10.375 -5.484 17.994 1.00 89.94 299 LEU A CA 1
ATOM 2147 C C . LEU A 1 299 ? -10.636 -4.069 17.481 1.00 89.94 299 LEU A C 1
ATOM 2149 O O . LEU A 1 299 ? -11.590 -3.403 17.888 1.00 89.94 299 LEU A O 1
ATOM 2153 N N . VAL A 1 300 ? -9.789 -3.637 16.555 1.00 91.06 300 VAL A N 1
ATOM 2154 C CA . VAL A 1 300 ? -9.936 -2.376 15.840 1.00 91.06 300 VAL A CA 1
ATOM 2155 C C . VAL A 1 300 ? -9.803 -2.584 14.341 1.00 91.06 300 VAL A C 1
ATOM 2157 O O . VAL A 1 300 ? -8.968 -3.363 13.874 1.00 91.06 300 VAL A O 1
ATOM 2160 N N . TRP A 1 301 ? -10.596 -1.825 13.592 1.00 91.38 301 TRP A N 1
ATOM 2161 C CA . TRP A 1 301 ? -10.393 -1.643 12.162 1.00 91.38 301 TRP A CA 1
ATOM 2162 C C . TRP A 1 301 ? -9.412 -0.506 11.935 1.00 91.38 301 TRP A C 1
ATOM 2164 O O . TRP A 1 301 ? -9.672 0.631 12.322 1.00 91.38 301 TRP A O 1
ATOM 2174 N N . TYR A 1 302 ? -8.290 -0.806 11.297 1.00 92.75 302 TYR A N 1
ATOM 2175 C CA . TYR A 1 302 ? -7.343 0.180 10.804 1.00 92.75 302 TYR A CA 1
ATOM 2176 C C . TYR A 1 302 ? -7.489 0.304 9.293 1.00 92.75 302 TYR A C 1
ATOM 2178 O O . TYR A 1 302 ? -7.364 -0.681 8.564 1.00 92.75 302 TYR A O 1
ATOM 2186 N N . VAL A 1 303 ? -7.719 1.526 8.824 1.00 92.88 303 VAL A N 1
ATOM 2187 C CA . VAL A 1 303 ? -7.746 1.836 7.396 1.00 92.88 303 VAL A CA 1
ATOM 2188 C C . VAL A 1 303 ? -6.795 2.984 7.129 1.00 92.88 303 VAL A C 1
ATOM 2190 O O . VAL A 1 303 ? -6.844 4.012 7.804 1.00 92.88 303 VAL A O 1
ATOM 2193 N N . ARG A 1 304 ? -5.960 2.826 6.107 1.00 92.69 304 ARG A N 1
ATOM 2194 C CA . ARG A 1 304 ? -5.101 3.864 5.554 1.00 92.69 304 ARG A CA 1
ATOM 2195 C C . ARG A 1 304 ? -5.296 3.936 4.052 1.00 92.69 304 ARG A C 1
ATOM 2197 O O . ARG A 1 304 ? -5.342 2.912 3.374 1.00 92.69 304 ARG A O 1
ATOM 2204 N N . GLY A 1 305 ? -5.360 5.145 3.517 1.00 91.56 305 GLY A N 1
ATOM 2205 C CA . GLY A 1 305 ? -5.480 5.336 2.081 1.00 91.56 305 GLY A CA 1
ATOM 2206 C C . GLY A 1 305 ? -5.051 6.710 1.599 1.00 91.56 305 GLY A C 1
ATOM 2207 O O . GLY A 1 305 ? -4.605 7.557 2.381 1.00 91.56 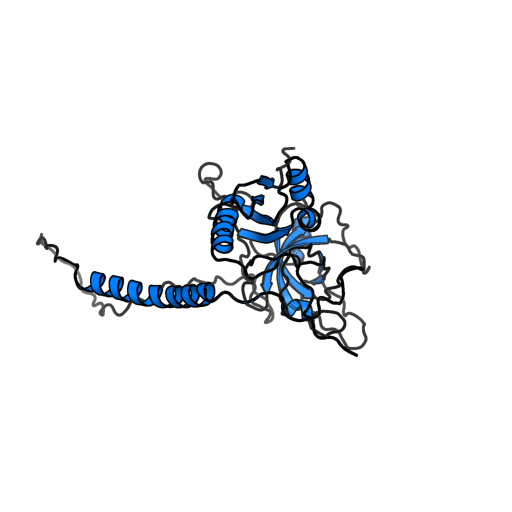305 GLY A O 1
ATOM 2208 N N . LEU A 1 306 ? -5.177 6.900 0.290 1.00 89.31 306 LEU A N 1
ATOM 2209 C CA . LEU A 1 306 ? -4.958 8.161 -0.399 1.00 89.31 306 LEU A CA 1
ATOM 2210 C C . LEU A 1 306 ? -6.291 8.863 -0.596 1.00 89.31 306 LEU A C 1
ATOM 2212 O O . LEU A 1 306 ? -7.142 8.408 -1.352 1.00 89.31 306 LEU A O 1
ATOM 2216 N N . GLU A 1 307 ? -6.428 10.017 0.037 1.00 86.44 307 GLU A N 1
ATOM 2217 C CA . GLU A 1 307 ? -7.432 11.004 -0.316 1.00 86.44 307 GLU A CA 1
ATOM 2218 C C . GLU A 1 307 ? -6.940 11.756 -1.561 1.00 86.44 307 GLU A C 1
ATOM 2220 O O . GLU A 1 307 ? -6.098 12.658 -1.490 1.00 86.44 307 GLU A O 1
ATOM 2225 N N . THR A 1 308 ? -7.458 11.372 -2.720 1.00 74.88 308 THR A N 1
ATOM 2226 C CA . THR A 1 308 ? -7.334 12.112 -3.978 1.00 74.88 308 THR A CA 1
ATOM 2227 C C . THR A 1 308 ? -8.502 13.079 -4.063 1.00 74.88 308 THR A C 1
ATOM 2229 O O . THR A 1 308 ? -9.541 12.823 -4.668 1.00 74.88 308 THR A O 1
ATOM 2232 N N . GLY A 1 309 ? -8.363 14.189 -3.337 1.00 64.38 309 GLY A N 1
ATOM 2233 C CA . GLY A 1 309 ? -9.384 15.223 -3.267 1.00 64.38 309 GLY A CA 1
ATOM 2234 C C . GLY A 1 309 ? -9.605 15.863 -4.635 1.00 64.38 309 GLY A C 1
ATOM 2235 O O . GLY A 1 309 ? -8.802 16.680 -5.088 1.00 64.38 309 GLY A O 1
ATOM 2236 N N . TYR A 1 310 ? -10.727 15.554 -5.278 1.00 55.75 310 TYR A N 1
ATOM 2237 C CA . TYR A 1 310 ? -11.361 16.541 -6.137 1.00 55.75 310 TYR A CA 1
ATOM 2238 C C . TYR A 1 310 ? -12.192 17.456 -5.237 1.00 55.75 310 TYR A C 1
ATOM 2240 O O . TYR A 1 310 ? -13.351 17.177 -4.942 1.00 55.75 310 TYR A O 1
ATOM 2248 N N . ASP A 1 311 ? -11.574 18.533 -4.753 1.00 58.78 311 ASP A N 1
ATOM 2249 C CA . ASP A 1 311 ? -12.303 19.653 -4.160 1.00 58.78 311 ASP A CA 1
ATOM 2250 C C . ASP A 1 311 ? -12.429 20.754 -5.225 1.00 58.78 311 ASP A C 1
ATOM 2252 O O . ASP A 1 311 ? -11.494 21.547 -5.391 1.00 58.78 311 ASP A O 1
ATOM 2256 N N . PRO A 1 312 ? -13.560 20.833 -5.953 1.00 54.50 312 PRO A N 1
ATOM 2257 C CA . PRO A 1 312 ? -13.744 21.825 -7.010 1.00 54.50 312 PRO A CA 1
ATOM 2258 C C . PRO A 1 312 ? -13.724 23.264 -6.484 1.00 54.50 312 PRO A C 1
ATOM 2260 O O . PRO A 1 312 ? -13.519 24.195 -7.261 1.00 54.50 312 PRO A O 1
ATOM 2263 N N . THR A 1 313 ? -13.931 23.467 -5.178 1.00 57.62 313 THR A N 1
ATOM 2264 C CA . THR A 1 313 ? -13.944 24.798 -4.561 1.00 57.62 313 THR A CA 1
ATOM 2265 C C . THR A 1 313 ? -12.543 25.290 -4.209 1.00 57.62 313 THR A C 1
ATOM 2267 O O . THR A 1 313 ? -12.284 26.491 -4.278 1.00 57.62 313 THR A O 1
ATOM 2270 N N . ARG A 1 314 ? -11.617 24.379 -3.880 1.00 52.16 314 ARG A N 1
ATOM 2271 C CA . ARG A 1 314 ? -10.207 24.707 -3.598 1.00 52.16 314 ARG A CA 1
ATOM 2272 C C . ARG A 1 314 ? -9.288 24.551 -4.803 1.00 52.16 314 ARG A C 1
ATOM 2274 O O . ARG A 1 314 ? -8.288 25.260 -4.881 1.00 52.16 314 ARG A O 1
ATOM 2281 N N . TYR A 1 315 ? -9.617 23.659 -5.734 1.00 59.75 315 TYR A N 1
ATOM 2282 C CA . TYR A 1 315 ? -8.794 23.361 -6.905 1.00 59.75 315 TYR A CA 1
ATOM 2283 C C . TYR A 1 315 ? -9.646 23.354 -8.185 1.00 59.75 315 TYR A C 1
ATOM 2285 O O . TYR A 1 315 ? -9.814 22.321 -8.830 1.00 59.75 315 TYR A O 1
ATOM 2293 N N . PRO A 1 316 ? -10.169 24.521 -8.606 1.00 49.62 316 PRO A N 1
ATOM 2294 C CA . PRO A 1 316 ? -11.034 24.628 -9.785 1.00 49.62 316 PRO A CA 1
ATOM 2295 C C . PRO A 1 316 ? -10.336 24.262 -11.111 1.00 49.62 316 PRO A C 1
ATOM 2297 O O . PRO A 1 316 ? -11.003 24.132 -12.133 1.00 49.62 316 PRO A O 1
ATOM 2300 N N . LEU A 1 317 ? -9.004 24.101 -11.109 1.00 50.59 317 LEU A N 1
ATOM 2301 C CA . LEU A 1 317 ? -8.175 23.824 -12.290 1.00 50.59 317 LEU A CA 1
ATOM 2302 C C . LEU A 1 317 ? -7.349 22.524 -12.195 1.00 50.59 317 LEU A C 1
ATOM 2304 O O . LEU A 1 317 ? -6.473 22.308 -13.030 1.00 50.59 317 LEU A O 1
ATOM 2308 N N . GLY A 1 318 ? -7.575 21.657 -11.202 1.00 53.22 318 GLY A N 1
ATOM 2309 C CA . GLY A 1 318 ? -6.809 20.409 -11.101 1.00 53.22 318 GLY A CA 1
ATOM 2310 C C . GLY A 1 318 ? -7.074 19.598 -9.838 1.00 53.22 318 GLY A C 1
ATOM 2311 O O . GLY A 1 318 ? -7.804 20.026 -8.955 1.00 53.22 318 GLY A O 1
ATOM 2312 N N . GLN A 1 319 ? -6.476 18.410 -9.754 1.00 60.06 319 GLN A N 1
ATOM 2313 C CA . GLN A 1 319 ? -6.562 17.570 -8.559 1.00 60.06 319 GLN A CA 1
ATOM 2314 C C . GLN A 1 319 ? -5.629 18.097 -7.461 1.00 60.06 319 GLN A C 1
ATOM 2316 O O . GLN A 1 319 ? -4.496 18.501 -7.745 1.00 60.06 319 GLN A O 1
ATOM 2321 N N . SER A 1 320 ? -6.088 18.092 -6.205 1.00 64.69 320 SER A N 1
ATOM 2322 C CA . SER A 1 320 ? -5.202 18.303 -5.056 1.00 64.69 320 SER A CA 1
ATOM 2323 C C . SER A 1 320 ? -4.076 17.268 -5.075 1.00 64.69 320 SER A C 1
ATOM 2325 O O . SER A 1 320 ? -4.303 16.143 -5.527 1.00 64.69 320 SER A O 1
ATOM 2327 N N . PRO A 1 321 ? -2.877 17.584 -4.550 1.00 71.12 321 PRO A N 1
ATOM 2328 C CA . PRO A 1 321 ? -1.909 16.532 -4.289 1.00 71.12 321 PRO A CA 1
ATOM 2329 C C . PRO A 1 321 ? -2.562 15.464 -3.392 1.00 71.12 321 PRO A C 1
ATOM 2331 O O . PRO A 1 321 ? -3.273 15.828 -2.449 1.00 71.12 321 PRO A O 1
ATOM 2334 N N . PRO A 1 322 ? -2.353 14.169 -3.682 1.00 80.25 322 PRO A N 1
ATOM 2335 C CA . PRO A 1 322 ? -2.900 13.087 -2.877 1.00 80.25 322 PRO A CA 1
ATOM 2336 C C . PRO A 1 322 ? -2.433 13.224 -1.431 1.00 80.25 322 PRO A C 1
ATOM 2338 O O . PRO A 1 322 ? -1.262 13.514 -1.170 1.00 80.25 322 PRO A O 1
ATOM 2341 N N . ARG A 1 323 ? -3.345 13.002 -0.486 1.00 84.81 323 ARG A N 1
ATOM 2342 C CA . ARG A 1 323 ? -3.051 13.076 0.946 1.00 84.81 323 ARG A CA 1
ATOM 2343 C C . ARG A 1 323 ? -3.246 11.724 1.590 1.00 84.81 323 ARG A C 1
ATOM 2345 O O . ARG A 1 323 ? -4.309 11.125 1.493 1.00 84.81 323 ARG A O 1
ATOM 2352 N N . LEU A 1 324 ? -2.232 11.268 2.310 1.00 88.44 324 LEU A N 1
ATOM 2353 C CA . LEU A 1 324 ? -2.368 10.076 3.129 1.00 88.44 324 LEU A CA 1
ATOM 2354 C C . LEU A 1 324 ? -3.252 10.365 4.336 1.00 88.44 324 LEU A C 1
ATOM 2356 O O . LEU A 1 324 ? -2.971 11.276 5.122 1.00 88.44 324 LEU A O 1
ATOM 2360 N N . ARG A 1 325 ? -4.279 9.540 4.500 1.00 91.50 325 ARG A N 1
ATOM 2361 C CA . ARG A 1 325 ? -5.185 9.533 5.645 1.00 91.50 325 ARG A CA 1
ATOM 2362 C C . ARG A 1 325 ? -5.206 8.159 6.271 1.00 91.50 325 ARG A C 1
ATOM 2364 O O . ARG A 1 325 ? -5.029 7.156 5.585 1.00 91.50 325 ARG A O 1
ATOM 2371 N N . TRP A 1 326 ? -5.445 8.125 7.570 1.00 93.25 326 TRP A N 1
ATOM 2372 C CA . TRP A 1 326 ? -5.731 6.892 8.276 1.00 93.25 326 TRP A CA 1
ATOM 2373 C C . TRP A 1 326 ? -6.772 7.123 9.361 1.00 93.25 326 TRP A C 1
ATOM 2375 O O . TRP A 1 326 ? -6.884 8.222 9.917 1.00 93.25 326 TRP A O 1
ATOM 2385 N N . ILE A 1 327 ? -7.512 6.069 9.678 1.00 93.06 327 ILE A N 1
ATOM 2386 C CA . ILE A 1 327 ? -8.450 6.021 10.794 1.00 93.06 327 ILE A CA 1
ATOM 2387 C C . ILE A 1 327 ? -8.341 4.686 11.524 1.00 93.06 327 ILE A C 1
ATOM 2389 O O . ILE A 1 327 ? -7.896 3.681 10.969 1.00 93.06 327 ILE A O 1
ATOM 2393 N N . VAL A 1 328 ? -8.767 4.704 12.781 1.00 92.56 328 VAL A N 1
ATOM 2394 C CA . VAL A 1 328 ? -8.931 3.531 13.633 1.00 92.56 328 VAL A CA 1
ATOM 2395 C C . VAL A 1 328 ? -10.359 3.549 14.157 1.00 92.56 328 VAL A C 1
ATOM 2397 O O . VAL A 1 328 ? -10.772 4.558 14.737 1.00 92.56 328 VAL A O 1
ATOM 2400 N N . LEU A 1 329 ? -11.093 2.457 13.973 1.00 90.50 329 LEU A N 1
ATOM 2401 C CA . LEU A 1 329 ? -12.459 2.294 14.457 1.00 90.50 329 LEU A CA 1
ATOM 2402 C C . LEU A 1 329 ? -12.545 1.157 15.464 1.00 90.50 329 LEU A C 1
ATOM 2404 O O . LEU A 1 329 ? -11.788 0.189 15.386 1.00 90.50 3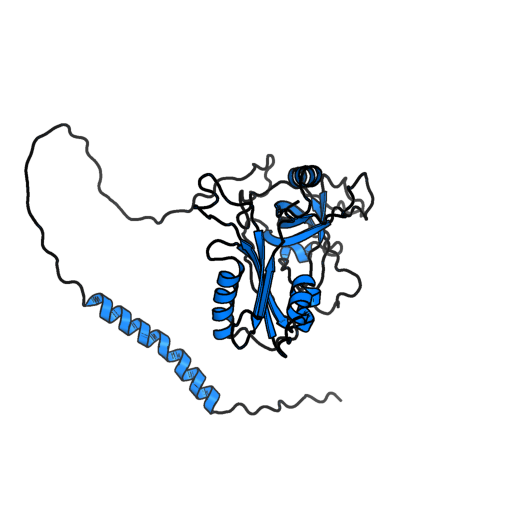29 LEU A O 1
ATOM 2408 N N . ASP A 1 330 ? -13.492 1.274 16.384 1.00 88.50 330 ASP A N 1
ATOM 2409 C CA . ASP A 1 330 ? -13.899 0.163 17.234 1.00 88.50 330 ASP A CA 1
ATOM 2410 C C . ASP A 1 330 ? -14.643 -0.870 16.377 1.00 88.50 330 ASP A C 1
ATOM 2412 O O . ASP A 1 330 ? -15.612 -0.524 15.703 1.00 88.50 330 ASP A O 1
ATOM 2416 N N . ASP A 1 331 ? -14.207 -2.131 16.380 1.00 85.94 331 ASP A N 1
ATOM 2417 C CA . ASP A 1 331 ? -14.850 -3.179 15.570 1.00 85.94 331 ASP A CA 1
ATOM 2418 C C . ASP A 1 331 ? -16.283 -3.500 16.030 1.00 85.94 331 ASP A C 1
ATOM 2420 O O . ASP A 1 331 ? -17.127 -3.904 15.231 1.00 85.94 331 ASP A O 1
ATOM 2424 N N . THR A 1 332 ? -16.596 -3.286 17.312 1.00 84.81 332 THR A N 1
ATOM 2425 C CA . THR A 1 332 ? -17.924 -3.588 17.860 1.00 84.81 332 THR A CA 1
ATOM 2426 C C . THR A 1 332 ? -18.920 -2.472 17.572 1.00 84.81 332 THR A C 1
ATOM 2428 O O . THR A 1 332 ? -20.064 -2.754 17.216 1.00 84.81 332 THR A O 1
ATOM 2431 N N . THR A 1 333 ? -18.518 -1.212 17.755 1.00 85.25 333 THR A N 1
ATOM 2432 C CA . THR A 1 333 ? -19.432 -0.063 17.631 1.00 85.25 333 THR A CA 1
ATOM 2433 C C . THR A 1 333 ? -19.361 0.642 16.280 1.00 85.25 333 THR A C 1
ATOM 2435 O O . THR A 1 333 ? -20.270 1.404 15.954 1.00 85.25 333 THR A O 1
ATOM 2438 N N . GLY A 1 334 ? -18.290 0.435 15.508 1.00 83.00 334 GLY A N 1
ATOM 2439 C CA . GLY A 1 334 ? -18.002 1.198 14.293 1.00 83.00 334 GLY A CA 1
ATOM 2440 C C . GLY A 1 334 ? -17.610 2.658 14.561 1.00 83.00 334 GLY A C 1
ATOM 2441 O O . GLY A 1 334 ? -17.492 3.444 13.623 1.00 83.00 334 GLY A O 1
ATOM 2442 N N . GLU A 1 335 ? -17.424 3.062 15.822 1.00 86.50 335 GLU A N 1
ATOM 2443 C CA . GLU A 1 335 ? -17.059 4.437 16.167 1.00 86.50 335 GLU A CA 1
ATOM 2444 C C . GLU A 1 335 ? -15.601 4.729 15.792 1.00 86.50 335 GLU A C 1
ATOM 2446 O O . GLU A 1 335 ? -14.704 3.929 16.056 1.00 86.50 335 GLU A O 1
ATOM 2451 N N . VAL A 1 336 ? -15.338 5.910 15.222 1.00 89.75 336 VAL A N 1
ATOM 2452 C CA . VAL A 1 336 ? -13.973 6.369 14.931 1.00 89.75 336 VAL A CA 1
ATOM 2453 C C . VAL A 1 336 ? -13.254 6.730 16.231 1.00 89.75 336 VAL A C 1
ATOM 2455 O O . VAL A 1 336 ? -13.441 7.812 16.797 1.00 89.75 336 VAL A O 1
ATOM 2458 N N . ILE A 1 337 ? -12.354 5.854 16.670 1.00 91.25 337 ILE A N 1
ATOM 2459 C CA . ILE A 1 337 ? -11.562 6.049 17.883 1.00 91.25 337 ILE A CA 1
ATOM 2460 C C . ILE A 1 337 ? -10.365 6.950 17.614 1.00 91.25 337 ILE A C 1
ATOM 2462 O O . ILE A 1 337 ? -10.004 7.732 18.484 1.00 91.25 337 ILE A O 1
ATOM 2466 N N . ALA A 1 338 ? -9.732 6.887 16.445 1.00 92.31 338 ALA A N 1
ATOM 2467 C CA . ALA A 1 338 ? -8.609 7.760 16.109 1.00 92.31 338 ALA A CA 1
ATOM 2468 C C . ALA A 1 338 ? -8.571 8.065 14.612 1.00 92.31 338 ALA A C 1
ATOM 2470 O O . ALA A 1 338 ? -9.100 7.322 13.793 1.00 92.31 338 ALA A O 1
ATOM 2471 N N . ARG A 1 339 ? -7.942 9.185 14.255 1.00 92.44 339 ARG A N 1
ATOM 2472 C CA . ARG A 1 339 ? -7.722 9.587 12.865 1.00 92.44 339 ARG A CA 1
ATOM 2473 C C . ARG A 1 339 ? -6.460 10.414 12.743 1.00 92.44 339 ARG A C 1
ATOM 2475 O O . ARG A 1 339 ? -6.113 11.152 13.668 1.00 92.44 339 ARG A O 1
ATOM 2482 N N . GLY A 1 340 ? -5.844 10.361 11.576 1.00 90.31 340 GLY A N 1
ATOM 2483 C CA . GLY A 1 340 ? -4.720 11.209 11.237 1.00 90.31 340 GLY A CA 1
ATOM 2484 C C . GLY A 1 340 ? -4.418 11.200 9.750 1.00 90.31 340 GLY A C 1
ATOM 2485 O O . GLY A 1 340 ? -5.181 10.720 8.916 1.00 90.31 340 GLY A O 1
ATOM 2486 N N . GLY A 1 341 ? -3.300 11.817 9.417 1.00 83.88 341 GLY A N 1
ATOM 2487 C CA . GLY A 1 341 ? -2.782 11.915 8.066 1.00 83.88 341 GLY A CA 1
ATOM 2488 C C . GLY A 1 341 ? -1.448 12.634 8.101 1.00 83.88 341 GLY A C 1
ATOM 2489 O O . GLY A 1 341 ? -1.095 13.224 9.128 1.00 83.88 341 GLY A O 1
ATOM 2490 N N . ALA A 1 342 ? -0.701 12.576 7.002 1.00 66.44 342 ALA A N 1
ATOM 2491 C CA . ALA A 1 342 ? 0.503 13.383 6.884 1.00 66.44 342 ALA A CA 1
ATOM 2492 C C . ALA A 1 342 ? 0.091 14.855 7.028 1.00 66.44 342 ALA A C 1
ATOM 2494 O O . ALA A 1 342 ? -0.651 15.394 6.206 1.00 66.44 342 ALA A O 1
ATOM 2495 N N . VAL A 1 343 ? 0.506 15.483 8.127 1.00 50.69 343 VAL A N 1
ATOM 2496 C CA . VAL A 1 343 ? 0.386 16.928 8.283 1.00 50.69 343 VAL A CA 1
ATOM 2497 C C . VAL A 1 343 ? 1.277 17.507 7.193 1.00 50.69 343 VAL A C 1
ATOM 2499 O O . VAL A 1 343 ? 2.490 17.300 7.238 1.00 50.69 343 VAL A O 1
ATOM 2502 N N . GLU A 1 344 ? 0.692 18.191 6.205 1.00 43.97 344 GLU A N 1
ATOM 2503 C CA . 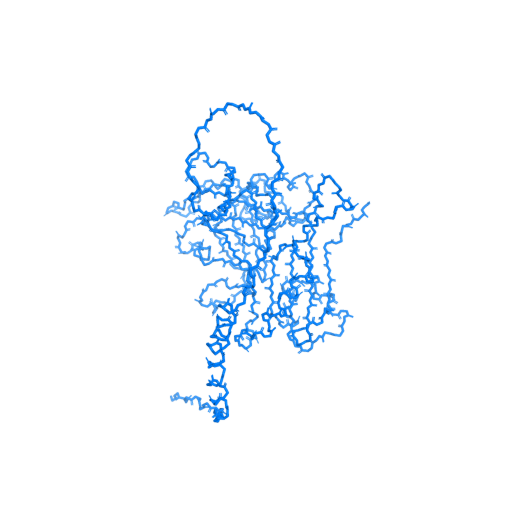GLU A 1 344 ? 1.440 19.155 5.398 1.00 43.97 344 GLU A CA 1
ATOM 2504 C C . GLU A 1 344 ? 2.144 20.053 6.415 1.00 43.97 344 GLU A C 1
ATOM 2506 O O . GLU A 1 344 ? 1.498 20.857 7.089 1.00 43.97 344 GLU A O 1
ATOM 2511 N N . ARG A 1 345 ? 3.453 19.853 6.616 1.00 40.53 345 ARG A N 1
ATOM 2512 C CA . ARG A 1 345 ? 4.260 20.822 7.344 1.00 40.53 345 ARG A CA 1
ATOM 2513 C C . ARG A 1 345 ? 4.183 22.082 6.499 1.00 40.53 345 ARG A C 1
ATOM 2515 O O . ARG A 1 345 ? 4.887 22.199 5.502 1.00 40.53 345 ARG A O 1
ATOM 2522 N N . THR A 1 346 ? 3.278 22.981 6.863 1.00 33.53 346 THR A N 1
ATOM 2523 C CA . THR A 1 346 ? 3.315 24.372 6.438 1.00 33.53 346 THR A CA 1
ATOM 2524 C C . THR A 1 346 ? 4.621 24.931 6.987 1.00 33.53 346 THR A C 1
ATOM 2526 O O . THR A 1 346 ? 4.702 25.271 8.170 1.00 33.53 346 THR A O 1
ATOM 2529 N N . GLY A 1 347 ? 5.666 24.860 6.165 1.00 33.38 347 GLY A N 1
ATOM 2530 C CA . GLY A 1 347 ? 6.846 25.703 6.301 1.00 33.38 347 GLY A CA 1
ATOM 2531 C C . GLY A 1 347 ? 6.511 27.136 5.927 1.00 33.38 347 GLY A C 1
ATOM 2532 O O . GLY A 1 347 ? 5.554 27.327 5.141 1.00 33.38 347 GLY A O 1
#

Foldseek 3Di:
DDDDDDDPDDDDPVVVVVVVVVVPPVVVVVVVVVVVVVPDDDDDDDDDDDDDDDDDDDDDDDDDDDDDDDDDQDFADDPPPPDFGDGCDFQNAGEDELVVQVVCCVPHQQQAKHKYKFFKAAKDFDPPDDCVVVLFDALQTKIKIKGARDWFADPPPNDGDPGHRIAIEIEFRQEDDDPLRRCRHPVNRRTTWIWIFIFTFDRPQDDQPDDDPPNHSYTYTLYTQDTDRGGDDADEAEDPPPPDDDDPLLVVLQVVQQCVWQNPPWGWRGKYKYFLVSVCRVPVVQSVQCVVDPHPRGIKIKTKTWNFDPPCVVCVPDIDRTWIKMFIADSVPSHTSDIDTPPPPPD

Sequence (347 aa):
MIVEPVPTRPRSPLRRAAGWLGMALPPVLLVGVVAAGILGRPAEDKPAAGAATPGAAASLPAPGASTEPIATTEAGPAAADGGPAWPTVAADLAVRSVTDALVIRSRAAPDRELAVAGYLGVLTPPEGCPAETADGLGPWCERRGMLVEQPWVTSGGGVFAPIGVHFHPRFPVGVRVPDAIAGTTREAGGGPVPVVLVGRFEPDSAFCTRLGPSCEARFLVDQVAWVEGAAFPSRPVFDQGVDGSPTEWMTFHQLDAEVAAIGWSGTVLVSALLRAETLEQVDPAAARALATRRAPAGLVWYVRGLETGYDPTRYPLGQSPPRLRWIVLDDTTGEVIARGGAVERTG